Protein AF-A0A1B9RQE0-F1 (afdb_monomer_lite)

Secondary structure (DSSP, 8-state):
--------------------------SSSSSS-----TTSS----HHHHHHHHHHHTTPPPPTTSPPP---HHHHHHHHHHHHHHHSS---HHHHHHHTT-S-HHHHHHHHHS-TTTTT-TTHHHHTTS-TTHHHHHHHHHHHHHHHHHHHHHHHHHHHHHTTSS-EEEHHHHHHHHHHHHHHHHHTT-SS-HHHHHHHHHHHHHTT---EE-TTSS-EE---SSHHHHTT-HHHHHHHHTT---TT--S--TTT--HHHHHH-TTEEEEGGGHHHHHHHHHHHHHHTT-SSHHHHHHHHHHHHHHHHHHHTT-

Radius of gyration: 23.91 Å; chains: 1; bounding box: 52×69×64 Å

Foldseek 3Di:
DQDEADDDDFDDDAADDDDDDFDWDADDDPYRTDTDDDGHDDPDDVQVVQQVVQVVVVPAADPVRHGQTDDPQLVLLLVLCCCQQVDLFRALVVNCVRSVPPDSVVSVCSNVPQNVCSSPPVLVVVCVPDVCRPVVVVVVSVVVVVVSQLVVQLVVLVCCVVVVKPKDQLQVVLNVVLVVLLVVQVVPDDPDSPVSSVVSSSVSSVPWDWAAQNRRLWIFRWAQDPVSQVQQLLNVQVVVVVDDSNPPGGGDSVSPDPLSLLPGSRTMGIPVSVVVLVVVLVVLVVQLPDPDPVSNVVSVSVNVSSVVSVVRVD

pLDDT: mean 74.86, std 20.06, range [25.8, 97.06]

Sequence (314 aa):
MGQFSMEISATNGSVPTGNQHAVGNFGSREWLVEFFESSGPVGFDVNEALELFAASCKVPPLPDGTIWKFTANQFRKFFATTHQWRYFFPDLPSLNYQLQQRDMNTTASYTKMQHAAAMRLNDTRNARQVNDGPLKAALERGLDMRDAELQFMKDLILEVHSGKIKAAGGGASMFREFEEALARQIDILSSSEGAVINGVLSEFVEGRHLTTHPEGGNLCKCGSSLGDKSVAGCLDAAAEDGLSVEHATGPDYSYATRETCFGCPNAIRLNILMPYWDAAYEKVSEASKSTDPFVREASKESLNVIASARSEFQ

Structure (mmCIF, N/CA/C/O backbone):
data_AF-A0A1B9RQE0-F1
#
_entry.id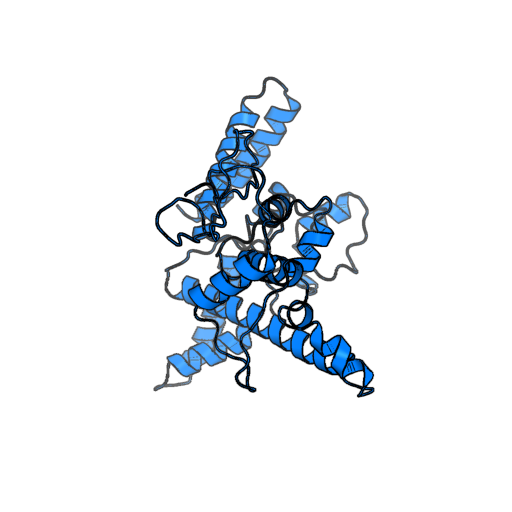   AF-A0A1B9RQE0-F1
#
loop_
_atom_site.group_PDB
_atom_site.id
_atom_site.type_symbol
_atom_site.label_atom_id
_atom_site.label_alt_id
_atom_site.label_comp_id
_atom_site.label_asym_id
_atom_site.label_entity_id
_atom_site.label_seq_id
_atom_site.pdbx_PDB_ins_code
_atom_site.Cartn_x
_atom_site.Cartn_y
_atom_site.Cartn_z
_atom_site.occupancy
_atom_site.B_iso_or_equiv
_atom_site.auth_seq_id
_atom_site.auth_comp_id
_atom_site.auth_asym_id
_atom_site.auth_atom_id
_atom_site.pdbx_PDB_model_num
ATOM 1 N N . MET A 1 1 ? -8.614 11.969 -14.242 1.00 30.91 1 MET A N 1
ATOM 2 C CA . MET A 1 1 ? -7.815 12.234 -13.029 1.00 30.91 1 MET A CA 1
ATOM 3 C C . MET A 1 1 ? -6.905 13.400 -13.353 1.00 30.91 1 MET A C 1
ATOM 5 O O . MET A 1 1 ? -6.185 13.304 -14.336 1.00 30.91 1 MET A O 1
ATOM 9 N N . GLY A 1 2 ? -7.038 14.518 -12.636 1.00 28.44 2 GLY A N 1
ATOM 10 C CA . GLY A 1 2 ? -6.190 15.693 -12.855 1.00 28.44 2 GLY A CA 1
ATOM 11 C C . GLY A 1 2 ? -4.753 15.392 -12.436 1.00 28.44 2 GLY A C 1
ATOM 12 O O . GLY A 1 2 ? -4.530 14.706 -11.439 1.00 28.44 2 GLY A O 1
ATOM 13 N N . GLN A 1 3 ? -3.793 15.850 -13.230 1.00 25.80 3 GLN A N 1
ATOM 14 C CA . GLN A 1 3 ? -2.373 15.741 -12.926 1.00 25.80 3 GLN A CA 1
ATOM 15 C C . GLN A 1 3 ? -2.043 16.835 -11.901 1.00 25.80 3 GLN A C 1
ATOM 17 O O . GLN A 1 3 ? -2.134 18.016 -12.214 1.00 25.80 3 GLN A O 1
ATOM 22 N N . PHE A 1 4 ? -1.708 16.459 -10.667 1.00 32.06 4 PHE A N 1
ATOM 23 C CA . PHE A 1 4 ? -1.338 17.418 -9.624 1.00 32.06 4 PHE A CA 1
ATOM 24 C C . PHE A 1 4 ? 0.184 17.544 -9.569 1.00 32.06 4 PHE A C 1
ATOM 26 O O . PHE A 1 4 ? 0.881 16.622 -9.140 1.00 32.06 4 PHE A O 1
ATOM 33 N N . SER A 1 5 ? 0.705 18.683 -10.017 1.00 28.45 5 SER A N 1
ATOM 34 C CA . SER A 1 5 ? 2.102 19.082 -9.808 1.00 28.45 5 SER A CA 1
ATOM 35 C C . SER A 1 5 ? 2.198 20.148 -8.697 1.00 28.45 5 SER A C 1
ATOM 37 O O . SER A 1 5 ? 1.195 20.612 -8.156 1.00 28.45 5 SER A O 1
ATOM 39 N N . MET A 1 6 ? 3.409 20.513 -8.302 1.00 35.69 6 MET A N 1
ATOM 40 C CA . MET A 1 6 ? 3.664 21.692 -7.480 1.00 35.69 6 MET A CA 1
ATOM 41 C C . MET A 1 6 ? 4.881 22.368 -8.100 1.00 35.69 6 MET A C 1
ATOM 43 O O . MET A 1 6 ? 6.009 21.924 -7.888 1.00 35.69 6 MET A O 1
ATOM 47 N N . GLU A 1 7 ? 4.657 23.400 -8.909 1.00 31.34 7 GLU A N 1
ATOM 48 C CA . GLU A 1 7 ? 5.726 24.234 -9.459 1.00 31.34 7 GLU A CA 1
ATOM 49 C C . GLU A 1 7 ? 5.714 25.611 -8.799 1.00 31.34 7 GLU A C 1
ATOM 51 O O . GLU A 1 7 ? 4.696 26.297 -8.753 1.00 31.34 7 GLU A O 1
ATOM 56 N N . ILE A 1 8 ? 6.880 26.029 -8.309 1.00 33.53 8 ILE A N 1
ATOM 57 C CA . ILE A 1 8 ? 7.141 27.411 -7.910 1.00 33.53 8 ILE A CA 1
ATOM 58 C C . ILE A 1 8 ? 7.836 28.060 -9.109 1.00 33.53 8 ILE A C 1
ATOM 60 O O . ILE A 1 8 ? 9.031 27.851 -9.316 1.00 33.53 8 ILE A O 1
ATOM 64 N N . SER A 1 9 ? 7.087 28.795 -9.932 1.00 29.17 9 SER A N 1
ATOM 65 C CA . SER A 1 9 ? 7.625 29.489 -11.108 1.00 29.17 9 SER A CA 1
ATOM 66 C C . SER A 1 9 ? 7.736 30.990 -10.849 1.00 29.17 9 SER A C 1
ATOM 68 O O . SER A 1 9 ? 6.784 31.622 -10.398 1.00 29.17 9 SER A O 1
ATOM 70 N N . ALA A 1 10 ? 8.902 31.565 -11.151 1.00 28.16 10 ALA A N 1
ATOM 71 C CA . ALA A 1 10 ? 9.131 33.005 -11.157 1.00 28.16 10 ALA A CA 1
ATOM 72 C C . ALA A 1 10 ? 9.289 33.471 -12.610 1.00 28.16 10 ALA A C 1
ATOM 74 O O . ALA A 1 10 ? 10.294 33.175 -13.256 1.00 28.16 10 ALA A O 1
ATOM 75 N N . THR A 1 11 ? 8.306 34.196 -13.143 1.00 31.16 11 THR A N 1
ATOM 76 C CA . THR A 1 11 ? 8.407 34.804 -14.479 1.00 31.16 11 THR A CA 1
ATOM 77 C C . THR A 1 11 ? 8.841 36.263 -14.384 1.00 31.16 11 THR A C 1
ATOM 79 O O . THR A 1 11 ? 8.232 37.056 -13.671 1.00 31.16 11 THR A O 1
ATOM 82 N N . ASN A 1 12 ? 9.885 36.617 -15.138 1.00 28.92 12 ASN A N 1
ATOM 83 C CA . ASN A 1 12 ? 10.435 37.970 -15.210 1.00 28.92 12 ASN A CA 1
ATOM 84 C C . ASN A 1 12 ? 9.469 38.931 -15.921 1.00 28.92 12 ASN A C 1
ATOM 86 O O . ASN A 1 12 ? 9.275 38.840 -17.133 1.00 28.92 12 ASN A O 1
ATOM 90 N N . GLY A 1 13 ? 8.921 39.887 -15.173 1.00 36.03 13 GLY A N 1
ATOM 91 C CA . GLY A 1 13 ? 8.130 41.007 -15.679 1.00 36.03 13 GLY A CA 1
ATOM 92 C C . GLY A 1 13 ? 8.338 42.249 -14.808 1.00 36.03 13 GLY A C 1
ATOM 93 O O . GLY A 1 13 ? 8.535 42.141 -13.602 1.00 36.03 13 GLY A O 1
ATOM 94 N N . SER A 1 14 ? 8.375 43.422 -15.438 1.00 33.88 14 SER A N 1
ATOM 95 C CA . SER A 1 14 ? 8.727 44.718 -14.838 1.00 33.88 14 SER A CA 1
ATOM 96 C C . SER A 1 14 ? 7.697 45.265 -13.833 1.00 33.88 14 SER A C 1
ATOM 98 O O . SER A 1 14 ? 6.494 45.107 -14.015 1.00 33.88 14 SER A O 1
ATOM 100 N N . VAL A 1 15 ? 8.216 45.971 -12.821 1.00 35.09 15 VAL A N 1
ATOM 101 C CA . VAL A 1 15 ? 7.595 46.341 -11.531 1.00 35.09 15 VAL A CA 1
ATOM 102 C C . VAL A 1 15 ? 6.705 47.597 -11.570 1.00 35.09 15 VAL A C 1
ATOM 104 O O . VAL A 1 15 ? 7.141 48.625 -12.092 1.00 35.09 15 VAL A O 1
ATOM 107 N N . PRO A 1 16 ? 5.547 47.591 -10.877 1.00 34.78 16 PRO A N 1
ATOM 108 C CA . PRO A 1 16 ? 4.954 48.776 -10.253 1.00 34.78 16 PRO A CA 1
ATOM 109 C C . PRO A 1 16 ? 5.022 48.715 -8.712 1.00 34.78 16 PRO A C 1
ATOM 111 O O . PRO A 1 16 ? 4.729 47.698 -8.091 1.00 34.78 16 PRO A O 1
ATOM 114 N N . THR A 1 17 ? 5.387 49.835 -8.087 1.00 43.50 17 THR A N 1
ATOM 115 C CA . THR A 1 17 ? 5.581 49.993 -6.637 1.00 43.50 17 THR A CA 1
ATOM 116 C C . THR A 1 17 ? 4.274 50.290 -5.896 1.00 43.50 17 THR A C 1
ATOM 118 O O . THR A 1 17 ? 3.732 51.391 -6.010 1.00 43.50 17 THR A O 1
ATOM 121 N N . GLY A 1 18 ? 3.811 49.348 -5.076 1.00 38.12 18 GLY A N 1
ATOM 122 C CA . GLY A 1 18 ? 2.783 49.565 -4.057 1.00 38.12 18 GLY A CA 1
ATOM 123 C C . GLY A 1 18 ? 2.619 48.316 -3.192 1.00 38.12 18 GLY A C 1
ATOM 124 O O . GLY A 1 18 ? 2.534 47.226 -3.739 1.00 38.12 18 GLY A O 1
ATOM 125 N N . ASN A 1 19 ? 2.598 48.469 -1.861 1.00 39.84 19 ASN A N 1
ATOM 126 C CA . ASN A 1 19 ? 2.372 47.367 -0.918 1.00 39.84 19 ASN A CA 1
ATOM 127 C C . ASN A 1 19 ? 1.012 46.709 -1.200 1.00 39.84 19 ASN A C 1
ATOM 129 O O . ASN A 1 19 ? -0.028 47.279 -0.861 1.00 39.84 19 ASN A O 1
ATOM 133 N N . GLN A 1 20 ? 1.020 45.526 -1.807 1.00 42.78 20 GLN A N 1
ATOM 134 C CA . GLN A 1 20 ? -0.144 44.656 -1.925 1.00 42.78 20 GLN A CA 1
ATOM 135 C C . GLN A 1 20 ? 0.142 43.369 -1.149 1.00 42.78 20 GLN A C 1
ATOM 137 O O . GLN A 1 20 ? 1.249 42.846 -1.172 1.00 42.78 20 GLN A O 1
ATOM 142 N N . HIS A 1 21 ? -0.843 42.915 -0.378 1.00 41.75 21 HIS A N 1
ATOM 143 C CA . HIS A 1 21 ? -0.772 41.657 0.359 1.00 41.75 21 HIS A CA 1
ATOM 144 C C . HIS A 1 21 ? -1.160 40.508 -0.575 1.00 41.75 21 HIS A C 1
ATOM 146 O O . HIS A 1 21 ? -2.088 40.653 -1.374 1.00 41.75 21 HIS A O 1
ATOM 152 N N . ALA A 1 22 ? -0.490 39.362 -0.446 1.00 43.41 22 ALA A N 1
ATOM 153 C CA . ALA A 1 22 ? -0.828 38.157 -1.192 1.00 43.41 22 ALA A CA 1
ATOM 154 C C . ALA A 1 22 ? -2.284 37.741 -0.907 1.00 43.41 22 ALA A C 1
ATOM 156 O O . ALA A 1 22 ? -2.659 37.465 0.233 1.00 43.41 22 ALA A O 1
ATOM 157 N N . VAL A 1 23 ? -3.118 37.685 -1.946 1.00 43.97 23 VAL A N 1
ATOM 158 C CA . VAL A 1 23 ? -4.506 37.216 -1.838 1.00 43.97 23 VAL A CA 1
ATOM 159 C C . VAL A 1 23 ? -4.540 35.735 -2.205 1.00 43.97 23 VAL A C 1
ATOM 161 O O . VAL A 1 23 ? -4.410 35.375 -3.373 1.00 43.97 23 VAL A O 1
ATOM 164 N N . GLY A 1 24 ? -4.708 34.862 -1.210 1.00 42.97 24 GLY A N 1
ATOM 165 C CA . GLY A 1 24 ? -4.912 33.430 -1.440 1.00 42.97 24 GLY A CA 1
ATOM 166 C C . GLY A 1 24 ? -6.314 33.165 -1.990 1.00 42.97 24 GLY A C 1
ATOM 167 O O . GLY A 1 24 ? -7.306 33.470 -1.328 1.00 42.97 24 GLY A O 1
ATOM 168 N N . ASN A 1 25 ? -6.409 32.597 -3.192 1.00 42.25 25 ASN A N 1
ATOM 169 C CA . ASN A 1 25 ? -7.682 32.226 -3.807 1.00 42.25 25 ASN A CA 1
ATOM 170 C C . ASN A 1 25 ? -7.848 30.702 -3.728 1.00 42.25 25 ASN A C 1
ATOM 172 O O . ASN A 1 25 ? -7.254 29.959 -4.505 1.00 42.25 25 ASN A O 1
ATOM 176 N N . PHE A 1 26 ? -8.617 30.224 -2.750 1.00 43.81 26 PHE A N 1
ATOM 177 C CA . PHE A 1 26 ? -8.806 28.792 -2.519 1.00 43.81 26 PHE A CA 1
ATOM 178 C C . PHE A 1 26 ? -10.030 28.280 -3.296 1.00 43.81 26 PHE A C 1
ATOM 180 O O . PHE A 1 26 ? -11.150 28.721 -3.048 1.00 43.81 26 PHE A O 1
ATOM 187 N N . GLY A 1 27 ? -9.831 27.316 -4.204 1.00 40.25 27 GLY A N 1
ATOM 188 C CA . GLY A 1 27 ? -10.917 26.445 -4.680 1.00 40.25 27 GLY A CA 1
ATOM 189 C C . GLY A 1 27 ? -11.575 26.755 -6.032 1.00 40.25 27 GLY A C 1
ATOM 190 O O . GLY A 1 27 ? -12.670 26.256 -6.269 1.00 40.25 27 GLY A O 1
ATOM 191 N N . SER A 1 28 ? -10.951 27.525 -6.933 1.00 39.00 28 SER A N 1
ATOM 192 C CA . SER A 1 28 ? -11.491 27.763 -8.295 1.00 39.00 28 SER A CA 1
ATOM 193 C C . SER A 1 28 ? -10.604 27.279 -9.456 1.00 39.00 28 SER A C 1
ATOM 195 O O . SER A 1 28 ? -10.967 27.470 -10.616 1.00 39.00 28 SER A O 1
ATOM 197 N N . ARG A 1 29 ? -9.458 26.639 -9.176 1.00 45.19 29 ARG A N 1
ATOM 198 C CA . ARG A 1 29 ? -8.479 26.153 -10.172 1.00 45.19 29 ARG A CA 1
ATOM 199 C C . ARG A 1 29 ? -7.944 24.760 -9.811 1.00 45.19 29 ARG A C 1
ATOM 201 O O . ARG A 1 29 ? -8.206 24.278 -8.716 1.00 45.19 29 ARG A O 1
ATOM 208 N N . GLU A 1 30 ? -7.206 24.133 -10.735 1.00 40.53 30 GLU A N 1
ATOM 209 C CA . GLU A 1 30 ? -6.633 22.766 -10.652 1.00 40.53 30 GLU A CA 1
ATOM 210 C C . GLU A 1 30 ? -5.693 22.500 -9.457 1.00 40.53 30 GLU A C 1
ATOM 212 O O . GLU A 1 30 ? -5.271 21.364 -9.251 1.00 40.53 30 GLU A O 1
ATOM 217 N N . TRP A 1 31 ? -5.385 23.503 -8.636 1.00 41.97 31 TRP A N 1
ATOM 218 C CA . TRP A 1 31 ? -4.345 23.437 -7.614 1.00 41.97 31 TRP A CA 1
ATOM 219 C C . TRP A 1 31 ? -4.918 23.645 -6.210 1.00 41.97 31 TRP A C 1
ATOM 221 O O . TRP A 1 31 ? -5.808 24.468 -5.994 1.00 41.97 31 TRP A O 1
ATOM 231 N N . LEU A 1 32 ? -4.380 22.909 -5.231 1.00 42.47 32 LEU A N 1
ATOM 232 C CA . LEU A 1 32 ? -4.825 22.969 -3.833 1.00 42.47 32 LEU A CA 1
ATOM 233 C C . LEU A 1 32 ? -4.518 24.334 -3.185 1.00 42.47 32 LEU A C 1
ATOM 235 O O . LEU A 1 32 ? -5.276 24.793 -2.331 1.00 42.47 32 LEU A O 1
ATOM 239 N N . VAL A 1 33 ? -3.406 24.962 -3.587 1.00 49.75 33 VAL A N 1
ATOM 240 C CA . VAL A 1 33 ? -2.938 26.267 -3.104 1.00 49.75 33 VAL A CA 1
ATOM 241 C C . VAL A 1 33 ? -2.139 26.957 -4.216 1.00 49.75 33 VAL A C 1
ATOM 243 O O . VAL A 1 33 ? -1.173 26.385 -4.712 1.00 49.75 33 VAL A O 1
ATOM 246 N N . GLU A 1 34 ? -2.504 28.188 -4.573 1.00 51.12 34 GLU A N 1
ATOM 247 C CA . GLU A 1 34 ? -1.713 29.057 -5.453 1.00 51.12 34 GLU A CA 1
ATOM 248 C C . GLU A 1 34 ? -1.486 30.408 -4.768 1.00 51.12 34 GLU A C 1
ATOM 250 O O . GLU A 1 34 ? -2.421 31.000 -4.224 1.00 51.12 34 GLU A O 1
ATOM 255 N N . PHE A 1 35 ? -0.254 30.912 -4.832 1.00 54.41 35 PHE A N 1
ATOM 256 C CA . PHE A 1 35 ? 0.082 32.279 -4.441 1.00 54.41 35 PHE A CA 1
ATOM 257 C C . PHE A 1 35 ? 0.640 32.990 -5.669 1.00 54.41 35 PHE A C 1
ATOM 259 O O . PHE A 1 35 ? 1.687 32.604 -6.185 1.00 54.41 35 PHE A O 1
ATOM 266 N N . PHE A 1 36 ? -0.062 34.016 -6.145 1.00 49.75 36 PHE A N 1
ATOM 267 C CA . PHE A 1 36 ? 0.399 34.849 -7.249 1.00 49.75 36 PHE A CA 1
ATOM 268 C C . PHE A 1 36 ? 0.466 36.299 -6.816 1.00 49.75 36 PHE A C 1
ATOM 270 O O . PHE A 1 36 ? -0.425 36.794 -6.128 1.00 49.75 36 PHE A O 1
ATOM 277 N N . GLU A 1 37 ? 1.470 36.993 -7.331 1.00 51.34 37 GLU A N 1
ATOM 278 C CA . GLU A 1 37 ? 1.497 38.441 -7.346 1.00 51.34 37 GLU A CA 1
ATOM 279 C C . GLU A 1 37 ? 2.085 38.906 -8.683 1.00 51.34 37 GLU A C 1
ATOM 281 O O . GLU A 1 37 ? 3.081 38.383 -9.178 1.00 51.34 37 GLU A O 1
ATOM 286 N N . SER A 1 38 ? 1.392 39.840 -9.331 1.00 48.97 38 SER A N 1
ATOM 287 C CA . SER A 1 38 ? 1.611 40.209 -10.733 1.00 48.97 38 SER A CA 1
ATOM 288 C C . SER A 1 38 ? 2.744 41.221 -10.956 1.00 48.97 38 SER A C 1
ATOM 290 O O . SER A 1 38 ? 2.931 41.673 -12.083 1.00 48.97 38 SER A O 1
ATOM 292 N N . SER A 1 39 ? 3.456 41.635 -9.903 1.00 52.34 39 SER A N 1
ATOM 293 C CA . SER A 1 39 ? 4.272 42.862 -9.875 1.00 52.34 39 SER A CA 1
ATOM 294 C C . SER A 1 39 ? 5.793 42.655 -9.765 1.00 52.34 39 SER A C 1
ATOM 296 O O . SER A 1 39 ? 6.519 43.649 -9.733 1.00 52.34 39 SER A O 1
ATOM 298 N N . GLY A 1 40 ? 6.313 41.421 -9.761 1.00 49.31 40 GLY A N 1
ATOM 299 C CA . GLY A 1 40 ? 7.761 41.144 -9.745 1.00 49.31 40 GLY A CA 1
ATOM 300 C C . GLY A 1 40 ? 8.177 40.099 -8.700 1.00 49.31 40 GLY A C 1
ATOM 301 O O . GLY A 1 40 ? 7.317 39.375 -8.204 1.00 49.31 40 GLY A O 1
ATOM 302 N N . PRO A 1 41 ? 9.482 39.965 -8.371 1.00 47.81 41 PRO A N 1
ATOM 303 C CA . PRO A 1 41 ? 9.933 39.067 -7.313 1.00 47.81 41 PRO A CA 1
ATOM 304 C C . PRO A 1 41 ? 9.393 39.556 -5.971 1.00 47.81 41 PRO A C 1
ATOM 306 O O . PRO A 1 41 ? 9.777 40.608 -5.462 1.00 47.81 41 PRO A O 1
ATOM 309 N N . VAL A 1 42 ? 8.477 38.777 -5.422 1.00 54.72 42 VAL A N 1
ATOM 310 C CA . VAL A 1 42 ? 7.764 39.106 -4.194 1.00 54.72 42 VAL A CA 1
ATOM 311 C C . VAL A 1 42 ? 8.504 38.524 -3.007 1.00 54.72 42 VAL A C 1
ATOM 313 O O . VAL A 1 42 ? 9.032 37.411 -3.069 1.00 54.72 42 VAL A O 1
ATOM 316 N N . GLY A 1 43 ? 8.521 39.268 -1.903 1.00 56.59 43 GLY A N 1
ATOM 317 C CA . GLY A 1 43 ? 8.832 38.689 -0.604 1.00 56.59 43 GLY A CA 1
ATOM 318 C C . GLY A 1 43 ? 7.747 37.682 -0.234 1.00 56.59 43 GLY A C 1
ATOM 319 O O . GLY A 1 43 ? 6.730 38.056 0.333 1.00 56.59 43 GLY A O 1
ATOM 320 N N . PHE A 1 44 ? 7.932 36.414 -0.599 1.00 67.94 44 PHE A N 1
ATOM 321 C CA . PHE A 1 44 ? 7.021 35.342 -0.215 1.00 67.94 44 PHE A CA 1
ATOM 322 C C . PHE A 1 44 ? 7.339 34.886 1.212 1.00 67.94 44 PHE A C 1
ATOM 324 O O . PHE A 1 44 ? 8.340 34.198 1.436 1.00 67.94 44 PHE A O 1
ATOM 331 N N . ASP A 1 45 ? 6.490 35.253 2.176 1.00 78.06 45 ASP A N 1
ATOM 332 C CA . ASP A 1 45 ? 6.554 34.679 3.520 1.00 78.06 45 ASP A CA 1
ATOM 333 C C . ASP A 1 45 ? 5.702 33.409 3.589 1.00 78.06 45 ASP A C 1
ATOM 335 O O . ASP A 1 45 ? 4.478 33.427 3.736 1.00 78.06 45 ASP A O 1
ATOM 339 N N . VAL A 1 46 ? 6.388 32.270 3.503 1.00 77.62 46 VAL A N 1
ATOM 340 C CA . VAL A 1 46 ? 5.774 30.945 3.615 1.00 77.62 46 VAL A CA 1
ATOM 341 C C . VAL A 1 46 ? 4.979 30.769 4.914 1.00 77.62 46 VAL A C 1
ATOM 343 O O . VAL A 1 46 ? 4.019 30.004 4.932 1.00 77.62 46 VAL A O 1
ATOM 346 N N . ASN A 1 47 ? 5.334 31.453 6.005 1.00 79.44 47 ASN A N 1
ATOM 347 C CA . ASN A 1 47 ? 4.642 31.283 7.281 1.00 79.44 47 ASN A CA 1
ATOM 348 C C . ASN A 1 47 ? 3.281 31.986 7.278 1.00 79.44 47 ASN A C 1
ATOM 350 O O . ASN A 1 47 ? 2.309 31.403 7.752 1.00 79.44 47 ASN A O 1
ATOM 354 N N . GLU A 1 48 ? 3.181 33.181 6.689 1.00 82.50 48 GLU A N 1
ATOM 355 C CA . GLU A 1 48 ? 1.903 33.892 6.532 1.00 82.50 48 GLU A CA 1
ATOM 356 C C . GLU A 1 48 ? 0.934 33.080 5.658 1.00 82.50 48 GLU A C 1
ATOM 358 O O . GLU A 1 48 ? -0.220 32.848 6.025 1.00 82.50 48 GLU A O 1
ATOM 363 N N . ALA A 1 49 ? 1.441 32.537 4.549 1.00 81.69 49 ALA A N 1
ATOM 364 C CA . ALA A 1 49 ? 0.709 31.621 3.679 1.00 81.69 49 ALA A CA 1
ATOM 365 C C . ALA A 1 49 ? 0.166 30.384 4.424 1.00 81.69 49 ALA A C 1
ATOM 367 O O . ALA A 1 49 ? -0.982 29.975 4.224 1.00 81.69 49 ALA A O 1
ATOM 368 N N . LEU A 1 50 ? 0.975 29.786 5.301 1.00 83.88 50 LEU A N 1
ATOM 369 C CA . LEU A 1 50 ? 0.580 28.620 6.091 1.00 83.88 50 LEU A CA 1
ATOM 370 C C . LEU A 1 50 ? -0.431 28.951 7.197 1.00 83.88 50 LEU A C 1
ATOM 372 O O . LEU A 1 50 ? -1.276 28.110 7.513 1.00 83.88 50 LEU A O 1
ATOM 376 N N . GLU A 1 51 ? -0.387 30.157 7.762 1.00 84.12 51 GLU A N 1
ATOM 377 C CA . GLU A 1 51 ? -1.407 30.642 8.697 1.00 84.12 51 GLU A CA 1
ATOM 378 C C . GLU A 1 51 ? -2.762 30.820 7.999 1.00 84.12 51 GLU A C 1
ATOM 380 O O . GLU A 1 51 ? -3.784 30.343 8.504 1.00 84.12 51 GLU A O 1
ATOM 385 N N . LEU A 1 52 ? -2.771 31.413 6.800 1.00 82.00 52 LEU A N 1
ATOM 386 C CA . LEU A 1 52 ? -3.975 31.527 5.968 1.00 82.00 52 LEU A CA 1
ATOM 387 C C . LEU A 1 52 ? -4.545 30.151 5.600 1.00 82.00 52 LEU A C 1
ATOM 389 O O . LEU A 1 52 ? -5.759 29.942 5.674 1.00 82.00 52 LEU A O 1
ATOM 393 N N . PHE A 1 53 ? -3.681 29.192 5.256 1.00 81.25 53 PHE A N 1
ATOM 394 C CA . PHE A 1 53 ? -4.088 27.810 5.001 1.00 81.25 53 PHE A CA 1
ATOM 395 C C . PHE A 1 53 ? -4.736 27.164 6.236 1.00 81.25 53 PHE A C 1
ATOM 397 O O . PHE A 1 53 ? -5.825 26.599 6.134 1.00 81.25 53 PHE A O 1
ATOM 404 N N . ALA A 1 54 ? -4.115 27.277 7.415 1.00 82.75 54 ALA A N 1
ATOM 405 C CA . ALA A 1 54 ? -4.660 26.712 8.651 1.00 82.75 54 ALA A CA 1
ATOM 406 C C . ALA A 1 54 ? -6.036 27.309 9.004 1.00 82.75 54 ALA A C 1
ATOM 408 O O . ALA A 1 54 ? -6.952 26.573 9.385 1.00 82.75 54 ALA A O 1
ATOM 409 N N . ALA A 1 55 ? -6.203 28.623 8.818 1.00 81.06 55 ALA A N 1
ATOM 410 C CA . ALA A 1 55 ? -7.481 29.305 9.000 1.00 81.06 55 ALA A CA 1
ATOM 411 C C . ALA A 1 55 ? -8.543 28.822 7.995 1.00 81.06 55 ALA A C 1
ATOM 413 O O . ALA A 1 55 ? -9.672 28.525 8.389 1.00 81.06 55 ALA A O 1
ATOM 414 N N . SER A 1 56 ? -8.175 28.677 6.717 1.00 81.06 56 SER A N 1
ATOM 415 C CA . SER A 1 56 ? -9.048 28.151 5.656 1.00 81.06 56 SER A CA 1
ATOM 416 C C . SER A 1 56 ? -9.534 26.730 5.964 1.00 81.06 56 SER A C 1
ATOM 418 O O . SER A 1 56 ? -10.728 26.433 5.879 1.00 81.06 56 SER A O 1
ATOM 420 N N . CYS A 1 57 ? -8.634 25.865 6.440 1.00 77.00 57 CYS A N 1
ATOM 421 C CA . CYS A 1 57 ? -8.965 24.509 6.876 1.00 77.00 57 CYS A CA 1
ATOM 422 C C . CYS A 1 57 ? -9.739 24.446 8.201 1.00 77.00 57 CYS A C 1
ATOM 424 O O . CYS A 1 57 ? -10.105 23.349 8.623 1.00 77.00 57 CYS A O 1
ATOM 426 N N . LYS A 1 58 ? -9.994 25.588 8.857 1.00 85.25 58 LYS A N 1
ATOM 427 C CA . LYS A 1 58 ? -10.653 25.683 10.168 1.00 85.25 58 LYS A CA 1
ATOM 428 C C . LYS A 1 58 ? -9.979 24.791 11.215 1.00 85.25 58 LYS A C 1
ATOM 430 O O . LYS A 1 58 ? -10.660 24.112 11.985 1.00 85.25 58 LYS A O 1
ATOM 435 N N . VAL A 1 59 ? -8.643 24.769 11.223 1.00 77.88 59 VAL A N 1
ATOM 436 C CA . VAL A 1 59 ? -7.880 24.012 12.223 1.00 77.88 59 VAL A CA 1
ATOM 437 C C . VAL A 1 59 ? -8.272 24.529 13.615 1.00 77.88 59 VAL A C 1
ATOM 439 O O . VAL A 1 59 ? -8.171 25.736 13.852 1.00 77.88 59 VAL A O 1
ATOM 442 N N . PRO A 1 60 ? -8.759 23.663 14.524 1.00 79.12 60 PRO A N 1
ATOM 443 C CA . PRO A 1 60 ? -9.204 24.102 15.838 1.00 79.12 60 PRO A CA 1
ATOM 444 C C . PRO A 1 60 ? -8.033 24.685 16.643 1.00 79.12 60 PRO A C 1
ATOM 446 O O . PRO A 1 60 ? -6.888 24.252 16.467 1.00 79.12 60 PRO A O 1
ATOM 449 N N . PRO A 1 61 ? -8.300 25.657 17.533 1.00 79.62 61 PRO A N 1
ATOM 450 C CA . PRO A 1 61 ? -7.273 26.183 18.415 1.00 79.62 61 PRO A CA 1
ATOM 451 C C . PRO A 1 61 ? -6.756 25.091 19.358 1.00 79.62 61 PRO A C 1
ATOM 453 O O . PRO A 1 61 ? -7.441 24.110 19.663 1.00 79.62 61 PRO A O 1
ATOM 456 N N . LEU A 1 62 ? -5.530 25.281 19.829 1.00 78.19 62 LEU A N 1
ATOM 457 C CA . LEU A 1 62 ? -4.907 24.464 20.858 1.00 78.19 62 LEU A CA 1
ATOM 458 C C . LEU A 1 62 ? -5.667 24.572 22.194 1.00 78.19 62 LEU A C 1
ATOM 460 O O . LEU A 1 62 ? -6.452 25.504 22.383 1.00 78.19 62 LEU A O 1
ATOM 464 N N . PRO A 1 63 ? -5.434 23.652 23.154 1.00 75.94 63 PRO A N 1
ATOM 465 C CA . PRO A 1 63 ? -6.114 23.675 24.454 1.00 75.94 63 PRO A CA 1
ATOM 466 C C . PRO A 1 63 ? -5.945 24.980 25.246 1.00 75.94 63 PRO A C 1
ATOM 468 O O . PRO A 1 63 ? -6.782 25.302 26.082 1.00 75.94 63 PRO A O 1
ATOM 471 N N . ASP A 1 64 ? -4.876 25.734 24.984 1.00 82.38 64 ASP A N 1
ATOM 472 C CA . ASP A 1 64 ? -4.608 27.050 25.576 1.00 82.38 64 ASP A CA 1
ATOM 473 C C . ASP A 1 64 ? -5.273 28.218 24.816 1.00 82.38 64 ASP A C 1
ATOM 475 O O . ASP A 1 64 ? -5.075 29.380 25.163 1.00 82.38 64 ASP A O 1
ATOM 479 N N . GLY A 1 65 ? -6.063 27.921 23.780 1.00 83.44 65 GLY A N 1
ATOM 480 C CA . GLY A 1 65 ? -6.745 28.892 22.927 1.00 83.44 65 GLY A CA 1
ATOM 481 C C . GLY A 1 65 ? -5.879 29.466 21.803 1.00 83.44 65 GLY A C 1
ATOM 482 O O . GLY A 1 65 ? -6.375 30.271 21.013 1.00 83.44 65 GLY A O 1
ATOM 483 N N . THR A 1 66 ? -4.606 29.074 21.695 1.00 83.62 66 THR A N 1
ATOM 484 C CA . THR A 1 66 ? -3.717 29.584 20.643 1.00 83.62 66 THR A CA 1
ATOM 485 C C . THR A 1 66 ? -3.973 28.911 19.294 1.00 83.62 66 THR A C 1
ATOM 487 O O . THR A 1 66 ? -4.433 27.774 19.211 1.00 83.62 66 THR A O 1
ATOM 490 N N . ILE A 1 67 ? -3.696 29.624 18.200 1.00 80.88 67 ILE A N 1
ATOM 491 C CA . ILE A 1 67 ? -3.888 29.104 16.841 1.00 80.88 67 ILE A CA 1
ATOM 492 C C . ILE A 1 67 ? -2.677 28.251 16.458 1.00 80.88 67 ILE A C 1
ATOM 494 O O . ILE A 1 67 ? -1.531 28.648 16.685 1.00 80.88 67 ILE A O 1
ATOM 498 N N . TRP A 1 68 ? -2.923 27.090 15.851 1.00 79.06 68 TRP A N 1
ATOM 499 C CA . TRP A 1 68 ? -1.853 26.249 15.328 1.00 79.06 68 TRP A CA 1
ATOM 500 C C . TRP A 1 68 ? -1.120 26.947 14.174 1.00 79.06 68 TRP A C 1
ATOM 502 O O . TRP A 1 68 ? -1.734 27.304 13.170 1.00 79.06 68 TRP A O 1
ATOM 512 N N . LYS A 1 69 ? 0.203 27.100 14.295 1.00 82.50 69 LYS A N 1
ATOM 513 C CA . LYS A 1 69 ? 1.063 27.691 13.260 1.00 82.50 69 LYS A CA 1
ATOM 514 C C . LYS A 1 69 ? 1.997 26.631 12.689 1.00 82.50 69 LYS A C 1
ATOM 516 O O . LYS A 1 69 ? 2.868 26.124 13.396 1.00 82.50 69 LYS A O 1
ATOM 521 N N . PHE A 1 70 ? 1.822 26.292 11.413 1.00 77.44 70 PHE A N 1
ATOM 522 C CA . PHE A 1 70 ? 2.745 25.396 10.721 1.00 77.44 70 PHE A CA 1
ATOM 523 C C . PHE A 1 70 ? 4.037 26.136 10.371 1.00 77.44 70 PHE A C 1
ATOM 525 O O . PHE A 1 70 ? 4.013 27.162 9.702 1.00 77.44 70 PHE A O 1
ATOM 532 N N . THR A 1 71 ? 5.179 25.556 10.724 1.00 80.25 71 THR A N 1
ATOM 533 C CA . THR A 1 71 ? 6.428 25.836 10.006 1.00 80.25 71 THR A CA 1
ATOM 534 C C . THR A 1 71 ? 6.399 25.129 8.651 1.00 80.25 71 THR A C 1
ATOM 536 O O . THR A 1 71 ? 5.793 24.060 8.512 1.00 80.25 71 THR A O 1
ATOM 539 N N . ALA A 1 72 ? 7.128 25.658 7.666 1.00 77.75 72 ALA A N 1
ATOM 540 C CA . ALA A 1 72 ? 7.247 25.044 6.339 1.00 77.75 72 ALA A CA 1
ATOM 541 C C . ALA A 1 72 ? 7.651 23.559 6.391 1.00 77.75 72 ALA A C 1
ATOM 543 O O . ALA A 1 72 ? 7.110 22.728 5.661 1.00 77.75 72 ALA A O 1
ATOM 544 N N . ASN A 1 73 ? 8.556 23.197 7.305 1.00 76.38 73 ASN A N 1
ATOM 545 C CA . ASN A 1 73 ? 8.962 21.807 7.479 1.00 76.38 73 ASN A CA 1
ATOM 546 C C . ASN A 1 73 ? 7.817 20.944 8.035 1.00 76.38 73 ASN A C 1
ATOM 548 O O . ASN A 1 73 ? 7.542 19.886 7.482 1.00 76.38 73 ASN A O 1
ATOM 552 N N . GLN A 1 74 ? 7.111 21.394 9.081 1.00 76.81 74 GLN A N 1
ATOM 553 C CA . GLN A 1 74 ? 5.966 20.657 9.643 1.00 76.81 74 GLN A CA 1
ATOM 554 C C . GLN A 1 74 ? 4.859 20.460 8.607 1.00 76.81 74 GLN A C 1
ATOM 556 O O . GLN A 1 74 ? 4.306 19.366 8.516 1.00 76.81 74 GLN A O 1
ATOM 561 N N . PHE A 1 75 ? 4.578 21.486 7.801 1.00 83.12 75 PHE A N 1
ATOM 562 C CA . PHE A 1 75 ? 3.605 21.391 6.719 1.00 83.12 75 PHE A CA 1
ATOM 563 C C . PHE A 1 75 ? 4.006 20.340 5.681 1.00 83.12 75 PHE A C 1
ATOM 565 O O . PHE A 1 75 ? 3.191 19.507 5.300 1.00 83.12 75 PHE A O 1
ATOM 572 N N . ARG A 1 76 ? 5.283 20.300 5.287 1.00 81.38 76 ARG A N 1
ATOM 573 C CA . ARG A 1 76 ? 5.806 19.277 4.372 1.00 81.38 76 ARG A CA 1
ATOM 574 C C . ARG A 1 76 ? 5.618 17.853 4.915 1.00 81.38 76 ARG A C 1
ATOM 576 O O . ARG A 1 76 ? 5.284 16.952 4.150 1.00 81.38 76 ARG A O 1
ATOM 583 N N . LYS A 1 77 ? 5.768 17.646 6.231 1.00 77.12 77 LYS A N 1
ATOM 584 C CA . LYS A 1 77 ? 5.503 16.344 6.883 1.00 77.12 77 LYS A CA 1
ATO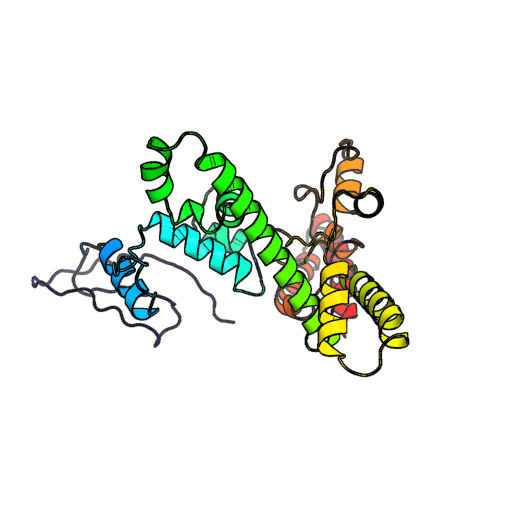M 585 C C . LYS A 1 77 ? 4.020 16.002 6.916 1.00 77.12 77 LYS A C 1
ATOM 587 O O . LYS A 1 77 ? 3.645 14.873 6.612 1.00 77.12 77 LYS A O 1
ATOM 592 N N . PHE A 1 78 ? 3.192 16.981 7.280 1.00 78.19 78 PHE A N 1
ATOM 593 C CA . PHE A 1 78 ? 1.738 16.859 7.263 1.00 78.19 78 PHE A CA 1
ATOM 594 C C . PHE A 1 78 ? 1.242 16.467 5.870 1.00 78.19 78 PHE A C 1
ATOM 596 O O . PHE A 1 78 ? 0.465 15.523 5.741 1.00 78.19 78 PHE A O 1
ATOM 603 N N . PHE A 1 79 ? 1.747 17.135 4.833 1.00 82.00 79 PHE A N 1
ATOM 604 C CA . PHE A 1 79 ? 1.451 16.822 3.443 1.00 82.00 79 PHE A CA 1
ATOM 605 C C . PHE A 1 79 ? 1.850 15.387 3.097 1.00 82.00 79 PHE A C 1
ATOM 607 O O . PHE A 1 79 ? 1.009 14.639 2.621 1.00 82.00 79 PHE A O 1
ATOM 614 N N . ALA A 1 80 ? 3.078 14.964 3.414 1.00 79.19 80 ALA A N 1
ATOM 615 C CA . ALA A 1 80 ? 3.549 13.603 3.148 1.00 79.19 80 ALA A CA 1
ATOM 616 C C . ALA A 1 80 ? 2.712 12.519 3.850 1.00 79.19 80 ALA A C 1
ATOM 618 O O . ALA A 1 80 ? 2.335 11.524 3.238 1.00 79.19 80 ALA A O 1
ATOM 619 N N . THR A 1 81 ? 2.369 12.741 5.119 1.00 71.81 81 THR A N 1
ATOM 620 C CA . THR A 1 81 ? 1.486 11.858 5.897 1.00 71.81 81 THR A CA 1
ATOM 621 C C . THR A 1 81 ? 0.089 11.790 5.284 1.00 71.81 81 THR A C 1
ATOM 623 O O . THR A 1 81 ? -0.463 10.710 5.096 1.00 71.81 81 THR A O 1
ATOM 626 N N . THR A 1 82 ? -0.483 12.947 4.952 1.00 72.56 82 THR A N 1
ATOM 627 C CA . THR A 1 82 ? -1.821 13.035 4.359 1.00 72.56 82 THR A CA 1
ATOM 628 C C . THR A 1 82 ? -1.836 12.386 2.981 1.00 72.56 82 THR A C 1
ATOM 630 O O . THR A 1 82 ? -2.764 11.653 2.666 1.00 72.56 82 THR A O 1
ATOM 633 N N . HIS A 1 83 ? -0.793 12.598 2.181 1.00 77.38 83 HIS A N 1
ATOM 634 C CA . HIS A 1 83 ? -0.623 11.956 0.886 1.00 77.38 83 HIS A CA 1
ATOM 635 C C . HIS A 1 83 ? -0.639 10.429 1.020 1.00 77.38 83 HIS A C 1
ATOM 637 O O . HIS A 1 83 ? -1.358 9.759 0.288 1.00 77.38 83 HIS A O 1
ATOM 643 N N . GLN A 1 84 ? 0.115 9.890 1.982 1.00 72.06 84 GLN A N 1
ATOM 644 C CA . GLN A 1 84 ? 0.236 8.450 2.197 1.00 72.06 84 GLN A CA 1
ATOM 645 C C . GLN A 1 84 ? -1.064 7.798 2.692 1.00 72.06 84 GLN A C 1
ATOM 647 O O . GLN A 1 84 ? -1.388 6.704 2.253 1.00 72.06 84 GLN A O 1
ATOM 652 N N . TRP A 1 85 ? -1.788 8.429 3.619 1.00 63.41 85 TRP A N 1
ATOM 653 C CA . TRP A 1 85 ? -2.869 7.747 4.348 1.00 63.41 85 TRP A CA 1
ATOM 654 C C . TRP A 1 85 ? -4.277 8.223 4.000 1.00 63.41 85 TRP A C 1
ATOM 656 O O . TRP A 1 85 ? -5.239 7.488 4.197 1.00 63.41 85 TRP A O 1
ATOM 666 N N . ARG A 1 86 ? -4.430 9.456 3.505 1.00 59.97 86 ARG A N 1
ATOM 667 C CA . ARG A 1 86 ? -5.752 10.015 3.180 1.00 59.97 86 ARG A CA 1
ATOM 668 C C . ARG A 1 86 ? -6.198 9.674 1.767 1.00 59.97 86 ARG A C 1
ATOM 670 O O . ARG A 1 86 ? -7.397 9.608 1.510 1.00 59.97 86 ARG A O 1
ATOM 677 N N . TYR A 1 87 ? -5.258 9.501 0.848 1.00 57.03 87 TYR A N 1
ATOM 678 C CA . TYR A 1 87 ? -5.575 9.082 -0.506 1.00 57.03 87 TYR A CA 1
ATOM 679 C C . TYR A 1 87 ? -5.416 7.570 -0.580 1.00 57.03 87 TYR A C 1
ATOM 681 O O . TYR A 1 87 ? -4.392 7.033 -0.175 1.00 57.03 87 TYR A O 1
ATOM 689 N N . PHE A 1 88 ? -6.428 6.891 -1.121 1.00 48.28 88 PHE A N 1
ATOM 690 C CA . PHE A 1 88 ? -6.485 5.434 -1.315 1.00 48.28 88 PHE A CA 1
ATOM 691 C C . PHE A 1 88 ? -5.296 4.836 -2.112 1.00 48.28 88 PHE A C 1
ATOM 693 O O . PHE A 1 88 ? -5.227 3.622 -2.280 1.00 48.28 88 PHE A O 1
ATOM 700 N N . PHE A 1 89 ? -4.368 5.674 -2.594 1.00 55.47 89 PHE A N 1
ATOM 701 C CA . PHE A 1 89 ? -3.242 5.341 -3.463 1.00 55.47 89 PHE A CA 1
ATOM 702 C C . PHE A 1 89 ? -1.937 5.935 -2.911 1.00 55.47 89 PHE A C 1
ATOM 704 O O . PHE A 1 89 ? -1.519 7.019 -3.329 1.00 55.47 89 PHE A O 1
ATOM 711 N N . PRO A 1 90 ? -1.275 5.259 -1.964 1.00 63.69 90 PRO A N 1
ATOM 712 C CA . PRO A 1 90 ? 0.004 5.717 -1.454 1.00 63.69 90 PRO A CA 1
ATOM 713 C C . PRO A 1 90 ? 1.102 5.413 -2.485 1.00 63.69 90 PRO A C 1
ATOM 715 O O . PRO A 1 90 ? 1.623 4.304 -2.543 1.00 63.69 90 PRO A O 1
ATOM 718 N N . ASP A 1 91 ? 1.434 6.390 -3.328 1.00 69.62 91 ASP A N 1
ATOM 719 C CA . ASP A 1 91 ? 2.536 6.308 -4.296 1.00 69.62 91 ASP A CA 1
ATOM 720 C C . ASP A 1 91 ? 3.761 7.056 -3.750 1.00 69.62 91 ASP A C 1
ATOM 722 O O . ASP A 1 91 ? 3.835 8.292 -3.771 1.00 69.62 91 ASP A O 1
ATOM 726 N N . LEU A 1 92 ? 4.715 6.293 -3.212 1.00 70.38 92 LEU A N 1
ATOM 727 C CA . LEU A 1 92 ? 5.909 6.839 -2.577 1.00 70.38 92 LEU A CA 1
ATOM 728 C C . LEU A 1 92 ? 6.850 7.530 -3.588 1.00 70.38 92 LEU A C 1
ATOM 730 O O . LEU A 1 92 ? 7.360 8.600 -3.248 1.00 70.38 92 LEU A O 1
ATOM 734 N N . PRO A 1 93 ? 7.075 7.010 -4.814 1.00 70.12 93 PRO A N 1
ATOM 735 C CA . PRO A 1 93 ? 7.723 7.745 -5.901 1.00 70.12 93 PRO A CA 1
ATOM 736 C C . PRO A 1 93 ? 7.074 9.090 -6.238 1.00 70.12 93 PRO A C 1
ATOM 738 O O . PRO A 1 93 ? 7.789 10.096 -6.295 1.00 70.12 93 PRO A O 1
ATOM 741 N N . SER A 1 94 ? 5.749 9.147 -6.416 1.00 70.56 94 SER A N 1
ATOM 742 C CA . SER A 1 94 ? 5.060 10.420 -6.691 1.00 70.56 94 SER A CA 1
ATOM 743 C C . SER A 1 94 ? 5.210 11.397 -5.532 1.00 70.56 94 SER A C 1
ATOM 745 O O . SER A 1 94 ? 5.525 12.570 -5.746 1.00 70.56 94 SER A O 1
ATOM 747 N N . LEU A 1 95 ? 5.090 10.910 -4.295 1.00 78.31 95 LEU A N 1
ATOM 748 C CA . LEU A 1 95 ? 5.345 11.724 -3.116 1.00 78.31 95 LEU A CA 1
ATOM 749 C C . LEU A 1 95 ? 6.804 12.207 -3.071 1.00 78.31 95 LEU A C 1
ATOM 751 O O . LEU A 1 95 ? 7.060 13.375 -2.794 1.00 78.31 95 LEU A O 1
ATOM 755 N N . ASN A 1 96 ? 7.776 11.352 -3.388 1.00 74.19 96 ASN A N 1
ATOM 756 C CA . ASN A 1 96 ? 9.195 11.709 -3.407 1.00 74.19 96 ASN A CA 1
ATOM 757 C C . ASN A 1 96 ? 9.494 12.789 -4.456 1.00 74.19 96 ASN A C 1
ATOM 759 O O . ASN A 1 96 ? 10.264 13.714 -4.182 1.00 74.19 96 ASN A O 1
ATOM 763 N N . TYR A 1 97 ? 8.851 12.695 -5.623 1.00 71.88 97 TYR A N 1
ATOM 764 C CA . TYR A 1 97 ? 8.912 13.701 -6.680 1.00 71.88 97 TYR A CA 1
ATOM 765 C C . TYR A 1 97 ? 8.294 15.033 -6.238 1.00 71.88 97 TYR A C 1
ATOM 767 O O . TYR A 1 97 ? 8.951 16.067 -6.341 1.00 71.88 97 TYR A O 1
ATOM 775 N N . GLN A 1 98 ? 7.086 15.018 -5.665 1.00 79.12 98 GLN A N 1
ATOM 776 C CA . GLN A 1 98 ? 6.421 16.221 -5.136 1.00 79.12 98 GLN A CA 1
ATOM 777 C C . GLN A 1 98 ? 7.228 16.879 -4.016 1.00 79.12 98 GLN A C 1
ATOM 779 O O . GLN A 1 98 ? 7.325 18.103 -3.932 1.00 79.12 98 GLN A O 1
ATOM 784 N N . LEU A 1 99 ? 7.855 16.070 -3.164 1.00 81.12 99 LEU A N 1
ATOM 785 C CA . LEU A 1 99 ? 8.751 16.561 -2.134 1.00 81.12 99 LEU A CA 1
ATOM 786 C C . LEU A 1 99 ? 10.123 16.955 -2.697 1.00 81.12 99 LEU A C 1
ATOM 788 O O . LEU A 1 99 ? 10.902 17.511 -1.938 1.00 81.12 99 LEU A O 1
ATOM 792 N N . GLN A 1 100 ? 10.458 16.688 -3.960 1.00 81.44 100 GLN A N 1
ATOM 793 C CA . GLN A 1 100 ? 11.786 16.917 -4.548 1.00 81.44 100 GLN A CA 1
ATOM 794 C C . GLN A 1 100 ? 12.938 16.365 -3.691 1.00 81.44 100 GLN A C 1
ATOM 796 O O . GLN A 1 100 ? 13.959 17.024 -3.461 1.00 81.44 100 GLN A O 1
ATOM 801 N N . GLN A 1 101 ? 12.767 15.161 -3.149 1.00 78.12 101 GLN A N 1
ATOM 802 C CA . GLN A 1 101 ? 13.806 14.512 -2.354 1.00 78.12 101 GLN A CA 1
ATOM 803 C C . GLN A 1 101 ? 14.702 13.664 -3.249 1.00 78.12 101 GLN A C 1
ATOM 805 O O . GLN A 1 101 ? 14.238 12.946 -4.132 1.00 78.12 101 GLN A O 1
ATOM 810 N N . ARG A 1 102 ? 16.014 13.755 -3.018 1.00 64.44 102 ARG A N 1
ATOM 811 C CA . ARG A 1 102 ? 17.009 12.977 -3.771 1.00 64.44 102 ARG A CA 1
ATOM 812 C C . ARG A 1 102 ? 17.027 11.498 -3.387 1.00 64.44 102 ARG A C 1
ATOM 814 O O . ARG A 1 102 ? 17.529 10.691 -4.155 1.00 64.44 102 ARG A O 1
ATOM 821 N N . ASP A 1 103 ? 16.510 11.164 -2.209 1.00 66.38 103 ASP A N 1
ATOM 822 C CA . ASP A 1 103 ? 16.540 9.825 -1.635 1.00 66.38 103 ASP A CA 1
ATOM 823 C C . ASP A 1 103 ? 15.134 9.413 -1.178 1.00 66.38 103 ASP A C 1
ATOM 825 O O . ASP A 1 103 ? 14.524 10.062 -0.324 1.00 66.38 103 ASP A O 1
ATOM 829 N N . MET A 1 104 ? 14.648 8.299 -1.728 1.00 66.88 104 MET A N 1
ATOM 830 C CA . MET A 1 104 ? 13.352 7.723 -1.377 1.00 66.88 104 MET A CA 1
ATOM 831 C C . MET A 1 104 ? 13.279 7.273 0.081 1.00 66.88 104 MET A C 1
ATOM 833 O O . MET A 1 104 ? 12.186 7.292 0.643 1.00 66.88 104 MET A O 1
ATOM 837 N N . ASN A 1 105 ? 14.396 6.921 0.730 1.00 64.50 105 ASN A N 1
ATOM 838 C CA . ASN A 1 105 ? 14.383 6.580 2.156 1.00 64.50 105 ASN A CA 1
ATOM 839 C C . ASN A 1 105 ? 14.073 7.798 3.019 1.00 64.50 105 ASN A C 1
ATOM 841 O O . ASN A 1 105 ? 13.403 7.669 4.042 1.00 64.50 105 ASN A O 1
ATOM 845 N N . THR A 1 106 ? 14.490 8.987 2.588 1.00 65.69 106 THR A N 1
ATOM 846 C CA . THR A 1 106 ? 14.114 10.238 3.244 1.00 65.69 106 THR A CA 1
ATOM 847 C C . THR A 1 106 ? 12.601 10.462 3.120 1.00 65.69 106 THR A C 1
ATOM 849 O O . THR A 1 106 ? 11.953 10.751 4.127 1.00 65.69 106 THR A O 1
ATOM 852 N N . THR A 1 107 ? 11.993 10.204 1.957 1.00 71.75 107 THR A N 1
ATOM 853 C CA . THR A 1 107 ? 10.532 10.317 1.770 1.00 71.75 107 THR A CA 1
ATOM 854 C C . THR A 1 107 ? 9.782 9.252 2.563 1.00 71.75 107 THR A C 1
ATOM 856 O O . THR A 1 107 ? 8.836 9.572 3.283 1.00 71.75 107 THR A O 1
ATOM 859 N N . ALA A 1 108 ? 10.263 8.009 2.527 1.00 67.38 108 ALA A N 1
ATOM 860 C CA . ALA A 1 108 ? 9.784 6.929 3.380 1.00 67.38 108 ALA A CA 1
ATOM 861 C C . ALA A 1 108 ? 9.901 7.305 4.859 1.00 67.38 108 ALA A C 1
ATOM 863 O O . ALA A 1 108 ? 9.037 6.959 5.650 1.00 67.38 108 ALA A O 1
ATOM 864 N N . SER A 1 109 ? 10.940 8.039 5.261 1.00 66.50 109 SER A N 1
ATOM 865 C CA . SER A 1 109 ? 11.065 8.509 6.637 1.00 66.50 109 SER A CA 1
ATOM 866 C C . SER A 1 109 ? 9.994 9.539 6.980 1.00 66.50 109 SER A C 1
ATOM 868 O O . SER A 1 109 ? 9.532 9.525 8.105 1.00 66.50 109 SER A O 1
ATOM 870 N N . TYR A 1 110 ? 9.517 10.371 6.045 1.00 65.56 110 TYR A N 1
ATOM 871 C CA . TYR A 1 110 ? 8.399 11.290 6.303 1.00 65.56 110 TYR A CA 1
ATOM 872 C C . TYR A 1 110 ? 7.057 10.574 6.474 1.00 65.56 110 TYR A C 1
ATOM 874 O O . TYR A 1 110 ? 6.204 11.078 7.203 1.00 65.56 110 TYR A O 1
ATOM 882 N N . THR A 1 111 ? 6.875 9.416 5.837 1.00 65.12 111 THR A N 1
ATOM 883 C CA . THR A 1 111 ? 5.672 8.582 5.990 1.00 65.12 111 THR A CA 1
ATOM 884 C C . THR A 1 111 ? 5.769 7.632 7.185 1.00 65.12 111 THR A C 1
ATOM 886 O O . THR A 1 111 ? 4.761 7.364 7.830 1.00 65.12 111 THR A O 1
ATOM 889 N N . LYS A 1 112 ? 6.987 7.195 7.533 1.00 58.56 112 LYS A N 1
ATOM 890 C CA . LYS A 1 112 ? 7.318 6.397 8.729 1.00 58.56 112 LYS A CA 1
ATOM 891 C C . LYS A 1 112 ? 7.514 7.253 9.993 1.00 58.56 112 LYS A C 1
ATOM 893 O O . LYS A 1 112 ? 7.506 6.722 11.102 1.00 58.56 112 LYS A O 1
ATOM 898 N N . MET A 1 113 ? 7.723 8.568 9.867 1.00 49.06 113 MET A N 1
ATOM 899 C CA . MET A 1 113 ? 7.891 9.492 10.995 1.00 49.06 11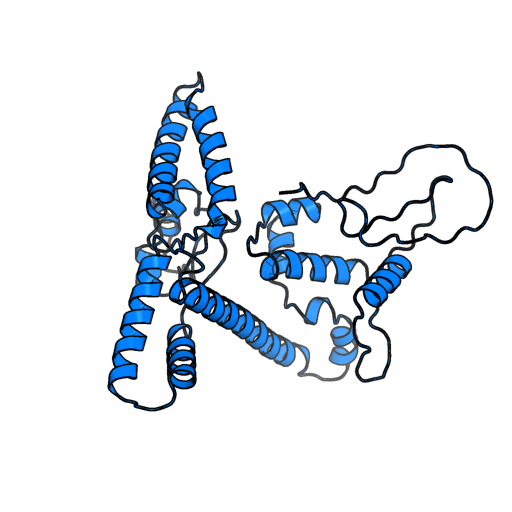3 MET A CA 1
ATOM 900 C C . MET A 1 113 ? 6.533 9.779 11.629 1.00 49.06 113 MET A C 1
ATOM 902 O O . MET A 1 113 ? 5.786 10.628 11.154 1.00 49.06 113 MET A O 1
ATOM 906 N N . GLN A 1 114 ? 6.288 9.098 12.749 1.00 50.94 114 GLN A N 1
ATOM 907 C CA . GLN A 1 114 ? 5.357 9.423 13.836 1.00 50.94 114 GLN A CA 1
ATOM 908 C C . GLN A 1 114 ? 4.569 10.733 13.621 1.00 50.94 114 GLN A C 1
ATOM 910 O O . GLN A 1 114 ? 5.061 11.831 13.916 1.00 50.94 114 GLN A O 1
ATOM 915 N N . HIS A 1 115 ? 3.330 10.587 13.144 1.00 49.06 115 HIS A N 1
ATOM 916 C CA . HIS A 1 115 ? 2.442 11.630 12.613 1.00 49.06 115 HIS A CA 1
ATOM 917 C C . HIS A 1 115 ? 2.190 12.840 13.544 1.00 49.06 115 HIS A C 1
ATOM 919 O O . HIS A 1 115 ? 1.789 13.903 13.072 1.00 49.06 115 HIS A O 1
ATOM 925 N N . ALA A 1 116 ? 2.509 12.739 14.844 1.00 40.06 116 ALA A N 1
ATOM 926 C CA . ALA A 1 116 ? 2.417 13.833 15.819 1.00 40.06 116 ALA A CA 1
ATOM 927 C C . ALA A 1 116 ? 3.773 14.426 16.273 1.00 40.06 116 ALA A C 1
ATOM 929 O O . ALA A 1 116 ? 3.864 15.636 16.476 1.00 40.06 116 ALA A O 1
ATOM 930 N N . ALA A 1 117 ? 4.852 13.639 16.397 1.00 38.97 117 ALA A N 1
ATOM 931 C CA . ALA A 1 117 ? 6.145 14.127 16.921 1.00 38.97 117 ALA A CA 1
ATOM 932 C C . ALA A 1 117 ? 6.832 15.123 15.983 1.00 38.97 117 ALA A C 1
ATOM 934 O O . ALA A 1 117 ? 7.488 16.072 16.407 1.00 38.97 117 ALA A O 1
ATOM 935 N N . ALA A 1 118 ? 6.654 14.917 14.683 1.00 42.59 118 ALA A N 1
ATOM 936 C CA . ALA A 1 118 ? 7.284 15.728 13.660 1.00 42.59 118 ALA A CA 1
ATOM 937 C C . ALA A 1 118 ? 6.580 17.091 13.483 1.00 42.59 118 ALA A C 1
ATOM 939 O O . ALA A 1 118 ? 7.218 18.069 13.089 1.00 42.59 118 ALA A O 1
ATOM 940 N N . MET A 1 119 ? 5.288 17.153 13.832 1.00 44.94 119 MET A N 1
ATOM 941 C CA . MET A 1 119 ? 4.500 18.381 13.943 1.00 44.94 119 MET A CA 1
ATOM 942 C C . MET A 1 119 ? 4.649 19.059 15.316 1.00 44.94 119 MET A C 1
ATOM 944 O O . MET A 1 119 ? 4.512 20.272 15.402 1.00 44.94 119 MET A O 1
ATOM 948 N N . ARG A 1 120 ? 5.016 18.337 16.381 1.00 46.75 120 ARG A N 1
ATOM 949 C CA . ARG A 1 120 ? 5.198 18.858 17.750 1.00 46.75 120 ARG A CA 1
ATOM 950 C C . ARG A 1 120 ? 6.670 19.031 18.149 1.00 46.75 120 ARG A C 1
ATOM 952 O O . ARG A 1 120 ? 7.064 18.621 19.232 1.00 46.75 120 ARG A O 1
ATOM 959 N N . LEU A 1 121 ? 7.499 19.718 17.360 1.00 44.38 121 LEU A N 1
ATOM 960 C CA . LEU A 1 121 ? 8.870 20.097 17.783 1.00 44.38 121 LEU A CA 1
ATOM 961 C C . LEU A 1 121 ? 8.927 20.977 19.067 1.00 44.38 121 LEU A C 1
ATOM 963 O O . LEU A 1 121 ? 10.010 21.288 19.562 1.00 44.38 121 LEU A O 1
ATOM 967 N N . ASN A 1 122 ? 7.781 21.317 19.671 1.00 44.19 122 ASN A N 1
ATOM 968 C CA . ASN A 1 122 ? 7.689 21.811 21.049 1.00 44.19 122 ASN A CA 1
ATOM 969 C C . ASN A 1 122 ? 7.929 20.727 22.124 1.00 44.19 122 ASN A C 1
ATOM 971 O O . ASN A 1 122 ? 8.342 21.069 23.231 1.00 44.19 122 ASN A O 1
ATOM 975 N N . ASP A 1 123 ? 7.782 19.436 21.818 1.00 42.47 123 ASP A N 1
ATOM 976 C CA . ASP A 1 123 ? 8.104 18.358 22.762 1.00 42.47 123 ASP A CA 1
ATOM 977 C C . ASP A 1 123 ? 9.611 18.286 23.022 1.00 42.47 123 ASP A C 1
ATOM 979 O O . ASP A 1 123 ? 10.019 18.017 24.140 1.00 42.47 123 ASP A O 1
ATOM 983 N N . THR A 1 124 ? 10.466 18.663 22.068 1.00 43.28 124 THR A N 1
ATOM 984 C CA . THR A 1 124 ? 11.912 18.840 22.311 1.00 43.28 124 THR A CA 1
ATOM 985 C C . THR A 1 124 ? 12.238 19.990 23.270 1.00 43.28 124 THR A C 1
ATOM 987 O O . THR A 1 124 ? 13.306 19.988 23.886 1.00 43.28 124 THR A O 1
ATOM 990 N N . ARG A 1 125 ? 11.325 20.958 23.444 1.00 41.72 125 ARG A N 1
ATOM 991 C CA . ARG A 1 125 ? 11.457 22.035 24.436 1.00 41.72 125 ARG A CA 1
ATOM 992 C C . ARG A 1 125 ? 11.004 21.580 25.828 1.00 41.72 125 ARG A C 1
ATOM 994 O O . ARG A 1 125 ? 11.664 21.926 26.802 1.00 41.72 125 ARG A O 1
ATOM 1001 N N . ASN A 1 126 ? 9.961 20.751 25.918 1.00 42.34 126 ASN A N 1
ATOM 1002 C CA . ASN A 1 126 ? 9.447 20.209 27.187 1.00 42.34 126 ASN A CA 1
ATOM 1003 C C . ASN A 1 126 ? 10.192 18.939 27.661 1.00 42.34 126 ASN A C 1
ATOM 1005 O O . ASN A 1 126 ? 10.317 18.701 28.858 1.00 42.34 126 ASN A O 1
ATOM 1009 N N . ALA A 1 127 ? 10.777 18.156 26.752 1.00 40.56 127 ALA A N 1
ATOM 1010 C CA . ALA A 1 127 ? 11.589 16.972 27.052 1.00 40.56 127 ALA A CA 1
ATOM 1011 C C . ALA A 1 127 ? 12.967 17.309 27.641 1.00 40.56 127 ALA A C 1
ATOM 1013 O O . ALA A 1 127 ? 13.622 16.438 28.202 1.00 40.56 127 ALA A O 1
ATOM 1014 N N . ARG A 1 128 ? 13.397 18.576 27.579 1.00 48.78 128 ARG A N 1
ATOM 1015 C CA . ARG A 1 128 ? 14.535 19.055 28.379 1.00 48.78 128 ARG A CA 1
ATOM 1016 C C . ARG A 1 128 ? 14.210 19.163 29.874 1.00 48.78 128 ARG A C 1
ATOM 1018 O O . ARG A 1 128 ? 15.128 19.394 30.651 1.00 48.78 128 ARG A O 1
ATOM 1025 N N . GLN A 1 129 ? 12.945 19.012 30.280 1.00 49.31 129 GLN A N 1
ATOM 1026 C CA . GLN A 1 129 ? 12.520 19.198 31.670 1.00 49.31 129 GLN A CA 1
ATOM 1027 C C . GLN A 1 129 ? 12.031 17.931 32.389 1.00 49.31 129 GLN A C 1
ATOM 1029 O O . GLN A 1 129 ? 11.872 17.994 33.604 1.00 49.31 129 GLN A O 1
ATOM 1034 N N . VAL A 1 130 ? 11.847 16.778 31.729 1.00 50.88 130 VAL A N 1
ATOM 1035 C CA . VAL A 1 130 ? 11.429 15.541 32.427 1.00 50.88 130 VAL A CA 1
ATOM 1036 C C . VAL A 1 130 ? 12.094 14.303 31.814 1.00 50.88 130 VAL A C 1
ATOM 1038 O O . VAL A 1 130 ? 11.875 13.985 30.646 1.00 50.88 130 VAL A O 1
ATOM 1041 N N . ASN A 1 131 ? 12.881 13.591 32.628 1.00 53.16 131 ASN A N 1
ATOM 1042 C CA . ASN A 1 131 ? 13.789 12.494 32.254 1.00 53.16 131 ASN A CA 1
ATOM 1043 C C . ASN A 1 131 ? 13.148 11.205 31.678 1.00 53.16 131 ASN A C 1
ATOM 1045 O O . ASN A 1 131 ? 13.892 10.294 31.348 1.00 53.16 131 ASN A O 1
ATOM 1049 N N . ASP A 1 132 ? 11.827 11.138 31.470 1.00 52.12 132 ASP A N 1
ATOM 1050 C CA . ASP A 1 132 ? 11.130 9.966 30.886 1.00 52.12 132 ASP A CA 1
ATOM 1051 C C . ASP A 1 132 ? 10.258 10.294 29.649 1.00 52.12 132 ASP A C 1
ATOM 1053 O O . ASP A 1 132 ? 9.622 9.416 29.058 1.00 52.12 132 ASP A O 1
ATOM 1057 N N . GLY A 1 133 ? 10.214 11.561 29.218 1.00 55.81 133 GLY A N 1
ATOM 1058 C CA . GLY A 1 133 ? 9.278 12.044 28.188 1.00 55.81 133 GLY A CA 1
ATOM 1059 C C . GLY A 1 133 ? 9.461 11.461 26.773 1.00 55.81 133 GLY A C 1
ATOM 1060 O O . GLY A 1 133 ? 8.469 11.063 26.160 1.00 55.81 133 GLY A O 1
ATOM 1061 N N . PRO A 1 134 ? 10.686 11.377 26.216 1.00 51.59 134 PRO A N 1
ATOM 1062 C CA . PRO A 1 134 ? 10.879 10.969 24.821 1.00 51.59 134 PRO A CA 1
ATOM 1063 C C . PRO A 1 134 ? 10.512 9.512 24.523 1.00 51.59 134 PRO A C 1
ATOM 1065 O O . PRO A 1 134 ? 9.930 9.242 23.473 1.00 51.59 134 PRO A O 1
ATOM 1068 N N . LEU A 1 135 ? 10.838 8.587 25.435 1.00 52.97 135 LEU A N 1
ATOM 1069 C CA . LEU A 1 135 ? 10.601 7.152 25.256 1.00 52.97 135 LEU A CA 1
ATOM 1070 C C . LEU A 1 135 ? 9.118 6.811 25.407 1.00 52.97 135 LEU A C 1
ATOM 1072 O O . LEU A 1 135 ? 8.560 6.136 24.545 1.00 52.97 135 LEU A O 1
ATOM 1076 N N . LYS A 1 136 ? 8.463 7.329 26.454 1.00 56.31 136 LYS A N 1
ATOM 1077 C CA . LYS A 1 136 ? 7.023 7.139 26.663 1.00 56.31 136 LYS A CA 1
ATOM 1078 C C . LYS A 1 136 ? 6.217 7.702 25.496 1.00 56.31 136 LYS A C 1
ATOM 1080 O O . LYS A 1 136 ? 5.364 7.014 24.952 1.00 56.31 136 LYS A O 1
ATOM 1085 N N . ALA A 1 137 ? 6.559 8.906 25.044 1.00 51.62 137 ALA A N 1
ATOM 1086 C CA . ALA A 1 137 ? 5.883 9.507 23.907 1.00 51.62 137 ALA A CA 1
ATOM 1087 C C . ALA A 1 137 ? 6.184 8.749 22.595 1.00 51.62 137 ALA A C 1
ATOM 1089 O O . ALA A 1 137 ? 5.328 8.682 21.721 1.00 51.62 137 ALA A O 1
ATOM 1090 N N . ALA A 1 138 ? 7.374 8.154 22.429 1.00 47.12 138 ALA A N 1
ATOM 1091 C CA . ALA A 1 138 ? 7.667 7.287 21.282 1.00 47.12 138 ALA A CA 1
ATOM 1092 C C . ALA A 1 138 ? 6.856 5.985 21.308 1.00 47.12 138 ALA A C 1
ATOM 1094 O O . ALA A 1 138 ? 6.416 5.544 20.248 1.00 47.12 138 ALA A O 1
ATOM 1095 N N . LEU A 1 139 ? 6.637 5.415 22.496 1.00 50.06 139 LEU A N 1
ATOM 1096 C CA . LEU A 1 139 ? 5.809 4.231 22.704 1.00 50.06 139 LEU A CA 1
ATOM 1097 C C . LEU A 1 139 ? 4.332 4.523 22.407 1.00 50.06 139 LEU A C 1
ATOM 1099 O O . LEU A 1 139 ? 3.741 3.827 21.591 1.00 50.06 139 LEU A O 1
ATOM 1103 N N . GLU A 1 140 ? 3.770 5.591 22.983 1.00 50.81 140 GLU A N 1
ATOM 1104 C CA . GLU A 1 140 ? 2.391 6.040 22.719 1.00 50.81 140 GLU A CA 1
ATOM 1105 C C . GLU A 1 140 ? 2.154 6.282 21.218 1.00 50.81 140 GLU A C 1
ATOM 1107 O O . GLU A 1 140 ? 1.160 5.835 20.664 1.00 50.81 140 GLU A O 1
ATOM 1112 N N . ARG A 1 141 ? 3.124 6.872 20.510 1.00 52.94 141 ARG A N 1
ATOM 1113 C CA . ARG A 1 141 ? 3.026 7.085 19.053 1.00 52.94 141 ARG A CA 1
ATOM 1114 C C . ARG A 1 141 ? 3.135 5.803 18.233 1.00 52.94 141 ARG A C 1
ATOM 1116 O O . ARG A 1 141 ? 2.573 5.733 17.145 1.00 52.94 141 ARG A O 1
ATOM 1123 N N . GLY A 1 142 ? 3.890 4.818 18.717 1.00 47.78 142 GLY A N 1
ATOM 1124 C CA . GLY A 1 142 ? 3.913 3.486 18.118 1.00 47.78 142 GLY A CA 1
ATOM 1125 C C . GLY A 1 142 ? 2.552 2.796 18.228 1.00 47.78 142 GLY A C 1
ATOM 1126 O O . GLY A 1 142 ? 2.148 2.114 17.290 1.00 47.78 142 GLY A O 1
ATOM 1127 N N . LEU A 1 143 ? 1.833 3.027 19.331 1.00 57.00 143 LEU A N 1
ATOM 1128 C CA . LEU A 1 143 ? 0.459 2.556 19.508 1.00 57.00 143 LEU A CA 1
ATOM 1129 C C . LEU A 1 143 ? -0.498 3.274 18.544 1.00 57.00 143 LEU A C 1
ATOM 1131 O O . LEU A 1 143 ? -1.194 2.590 17.807 1.00 57.00 143 LEU A O 1
ATOM 1135 N N . ASP A 1 144 ? -0.435 4.607 18.429 1.00 57.78 144 ASP A N 1
ATOM 1136 C CA . ASP A 1 144 ? -1.295 5.373 17.503 1.00 57.78 144 ASP A CA 1
ATOM 1137 C C . ASP A 1 144 ? -1.142 4.935 16.033 1.00 57.78 144 ASP A C 1
ATOM 1139 O O . ASP A 1 144 ? -2.119 4.858 15.287 1.00 57.78 144 ASP A O 1
ATOM 1143 N N . MET A 1 145 ? 0.093 4.669 15.585 1.00 59.84 145 MET A N 1
ATOM 1144 C CA . MET A 1 145 ? 0.343 4.201 14.214 1.00 59.84 145 MET A CA 1
ATOM 1145 C C . MET A 1 145 ? -0.235 2.811 13.990 1.00 59.84 145 MET A C 1
ATOM 1147 O O . MET A 1 145 ? -0.886 2.573 12.975 1.00 59.84 145 MET A O 1
ATOM 1151 N N . ARG A 1 146 ? -0.033 1.915 14.957 1.00 72.69 146 ARG A N 1
ATOM 1152 C CA . ARG A 1 146 ? -0.623 0.583 14.912 1.00 72.69 146 ARG A CA 1
ATOM 1153 C C . ARG A 1 146 ? -2.147 0.666 14.898 1.00 72.69 146 ARG A C 1
ATOM 1155 O O . ARG A 1 146 ? -2.769 -0.052 14.129 1.00 72.69 146 ARG A O 1
ATOM 1162 N N . ASP A 1 147 ? -2.745 1.566 15.670 1.00 71.75 147 ASP A N 1
ATOM 1163 C CA . ASP A 1 147 ? -4.192 1.778 15.683 1.00 71.75 147 ASP A CA 1
ATOM 1164 C C . ASP A 1 147 ? -4.708 2.294 14.333 1.00 71.75 147 ASP A C 1
ATOM 1166 O O . ASP A 1 147 ? -5.738 1.821 13.856 1.00 71.75 147 ASP A O 1
ATOM 1170 N N . ALA A 1 148 ? -3.981 3.201 13.673 1.00 71.00 148 ALA A N 1
ATOM 1171 C CA . ALA A 1 148 ? -4.324 3.681 12.332 1.00 71.00 148 ALA A CA 1
ATOM 1172 C C . ALA A 1 148 ? -4.199 2.583 11.262 1.00 71.00 148 ALA A C 1
ATOM 1174 O O . ALA A 1 148 ? -5.085 2.445 10.419 1.00 71.00 148 ALA A O 1
ATOM 1175 N N . GLU A 1 149 ? -3.135 1.777 11.308 1.00 77.25 149 GLU A N 1
ATOM 1176 C CA . GLU A 1 149 ? -2.955 0.614 10.429 1.00 77.25 149 GLU A CA 1
ATOM 1177 C C . GLU A 1 149 ? -4.068 -0.420 10.640 1.00 77.25 149 GLU A C 1
ATOM 1179 O O . GLU A 1 149 ? -4.669 -0.899 9.675 1.00 77.25 149 GLU A O 1
ATOM 1184 N N . LEU A 1 150 ? -4.390 -0.728 11.901 1.00 82.38 150 LEU A N 1
ATOM 1185 C CA . LEU A 1 150 ? -5.497 -1.610 12.261 1.00 82.38 150 LEU A CA 1
ATOM 1186 C C . LEU A 1 150 ? -6.820 -1.042 11.749 1.00 82.38 150 LEU A C 1
ATOM 1188 O O . LEU A 1 150 ? -7.584 -1.780 11.137 1.00 82.38 150 LEU A O 1
ATOM 1192 N N . GLN A 1 151 ? -7.086 0.250 11.939 1.00 81.50 151 GLN A N 1
ATOM 1193 C CA . GLN A 1 151 ? -8.313 0.878 11.454 1.00 81.50 151 GLN A CA 1
ATOM 1194 C C . GLN A 1 151 ? -8.413 0.836 9.927 1.00 81.50 151 GLN A C 1
ATOM 1196 O O . GLN A 1 151 ? -9.464 0.473 9.407 1.00 81.50 151 GLN A O 1
ATOM 1201 N N . PHE A 1 152 ? -7.324 1.103 9.205 1.00 85.00 152 PHE A N 1
ATOM 1202 C CA . PHE A 1 152 ? -7.292 0.966 7.749 1.00 85.00 152 PHE A CA 1
ATOM 1203 C C . PHE A 1 152 ? -7.611 -0.467 7.300 1.00 85.00 152 PHE A C 1
ATOM 1205 O O . PHE A 1 152 ? -8.412 -0.662 6.387 1.00 85.00 152 PHE A O 1
ATOM 1212 N N . MET A 1 153 ? -7.033 -1.480 7.957 1.00 91.12 153 MET A N 1
ATOM 1213 C CA . MET A 1 153 ? -7.359 -2.883 7.675 1.00 91.12 153 MET A CA 1
ATOM 1214 C C . MET A 1 153 ? -8.834 -3.193 7.942 1.00 91.12 153 MET A C 1
ATOM 1216 O O . MET A 1 153 ? -9.465 -3.866 7.128 1.00 91.12 153 MET A O 1
ATOM 1220 N N . LYS A 1 154 ? -9.396 -2.686 9.047 1.00 89.56 154 LYS A N 1
ATOM 1221 C CA . LYS A 1 154 ? -10.820 -2.843 9.376 1.00 89.56 154 LYS A CA 1
ATOM 1222 C C . LYS A 1 154 ? -11.703 -2.242 8.288 1.00 89.56 154 LYS A C 1
ATOM 1224 O O . LYS A 1 154 ? -12.581 -2.930 7.773 1.00 89.56 154 LYS A O 1
ATOM 1229 N N . ASP A 1 155 ? -11.435 -0.997 7.911 1.00 88.50 155 ASP A N 1
ATOM 1230 C CA . ASP A 1 155 ? -12.198 -0.282 6.889 1.00 88.50 155 ASP A CA 1
ATOM 1231 C C . ASP A 1 155 ? -12.108 -1.005 5.543 1.00 88.50 155 ASP A C 1
ATOM 1233 O O . ASP A 1 155 ? -13.128 -1.243 4.900 1.00 88.50 155 ASP A O 1
ATOM 1237 N N . LEU A 1 156 ? -10.909 -1.445 5.147 1.00 91.56 156 LEU A N 1
ATOM 1238 C CA . LEU A 1 156 ? -10.710 -2.200 3.913 1.00 91.56 156 LEU A CA 1
ATOM 1239 C C . LEU A 1 156 ? -11.505 -3.511 3.911 1.00 91.56 156 LEU A C 1
ATOM 1241 O O . LEU A 1 156 ? -12.189 -3.804 2.933 1.00 91.56 156 LEU A O 1
ATOM 1245 N N . ILE A 1 157 ? -11.443 -4.293 4.992 1.00 94.00 157 ILE A N 1
ATOM 1246 C CA . ILE A 1 157 ? -12.185 -5.556 5.099 1.00 94.00 157 ILE A CA 1
ATOM 1247 C C . ILE A 1 157 ? -13.693 -5.302 5.038 1.00 94.00 157 ILE A C 1
ATOM 1249 O O . ILE A 1 157 ? -14.390 -6.037 4.347 1.00 94.00 157 ILE A O 1
ATOM 1253 N N . LEU A 1 158 ? -14.205 -4.257 5.694 1.00 90.44 158 LEU A N 1
ATOM 1254 C CA . LEU A 1 158 ? -15.627 -3.896 5.644 1.00 90.44 158 LEU A CA 1
ATOM 1255 C C . LEU A 1 158 ? -16.067 -3.417 4.251 1.00 90.44 158 LEU A C 1
ATOM 1257 O O . LEU A 1 158 ? -17.163 -3.746 3.791 1.00 90.44 158 LEU A O 1
ATOM 1261 N N . GLU A 1 159 ? -15.227 -2.661 3.551 1.00 93.25 159 GLU A N 1
ATOM 1262 C CA . GLU A 1 159 ? -15.488 -2.218 2.178 1.00 93.25 159 GLU A CA 1
ATOM 1263 C C . GLU A 1 159 ? -15.471 -3.398 1.189 1.00 93.25 159 GLU A C 1
ATOM 1265 O O . GLU A 1 159 ? -16.296 -3.442 0.272 1.00 93.25 159 GLU A O 1
ATOM 1270 N N . VAL A 1 160 ? -14.602 -4.392 1.407 1.00 94.44 160 VAL A N 1
ATOM 1271 C CA . VAL A 1 160 ? -14.618 -5.657 0.654 1.00 94.44 160 VAL A CA 1
ATOM 1272 C C . VAL A 1 160 ? -15.849 -6.492 1.010 1.00 94.44 160 VAL A C 1
ATOM 1274 O O . VAL A 1 160 ? -16.551 -6.957 0.115 1.00 94.44 160 VAL A O 1
ATOM 1277 N N . HIS A 1 161 ? -16.179 -6.604 2.299 1.00 92.44 161 HIS A N 1
ATOM 1278 C CA . HIS A 1 161 ? -17.344 -7.342 2.793 1.00 92.44 161 HIS A CA 1
ATOM 1279 C C . HIS A 1 161 ? -18.664 -6.805 2.246 1.00 92.44 161 HIS A C 1
ATOM 1281 O O . HIS A 1 161 ? -19.541 -7.563 1.844 1.00 92.44 161 HIS A O 1
ATOM 1287 N N . SER A 1 162 ? -18.797 -5.482 2.191 1.00 91.38 162 SER A N 1
ATOM 1288 C CA . SER A 1 162 ? -19.976 -4.815 1.634 1.00 91.38 162 SER A CA 1
ATOM 1289 C C . SER A 1 162 ? -20.031 -4.838 0.102 1.00 91.38 162 SER A C 1
ATOM 1291 O O . SER A 1 162 ? -20.992 -4.333 -0.479 1.00 91.38 162 SER A O 1
ATOM 1293 N N . GLY A 1 163 ? -19.016 -5.396 -0.567 1.00 94.19 163 GLY A N 1
ATOM 1294 C CA . GLY A 1 163 ? -18.930 -5.481 -2.024 1.00 94.19 163 GLY A CA 1
ATOM 1295 C C . GLY A 1 163 ? -18.616 -4.155 -2.723 1.00 94.19 163 GLY A C 1
ATOM 1296 O O . GLY A 1 163 ? -18.687 -4.084 -3.951 1.00 94.19 163 GLY A O 1
ATOM 1297 N N . LYS A 1 164 ? -18.264 -3.100 -1.976 1.00 93.62 164 LYS A N 1
ATOM 1298 C CA . LYS A 1 164 ? -17.876 -1.798 -2.545 1.00 93.62 164 LYS A CA 1
ATOM 1299 C C . LYS A 1 164 ? -16.496 -1.857 -3.198 1.00 93.62 164 LYS A C 1
ATOM 1301 O O . LYS A 1 164 ? -16.270 -1.217 -4.224 1.00 93.62 164 LYS A O 1
ATOM 1306 N N . ILE A 1 165 ? -15.590 -2.647 -2.623 1.00 94.81 165 ILE A N 1
ATOM 1307 C CA . ILE A 1 165 ? -14.257 -2.930 -3.162 1.00 94.81 165 ILE A CA 1
ATOM 1308 C C . ILE A 1 165 ? -14.173 -4.423 -3.479 1.00 94.81 165 ILE A C 1
ATOM 1310 O O . ILE A 1 165 ? -14.601 -5.261 -2.695 1.00 94.81 165 ILE A O 1
ATOM 1314 N N . LYS A 1 166 ? -13.593 -4.778 -4.627 1.00 95.88 166 LYS A N 1
ATOM 1315 C CA . LYS A 1 166 ? -13.234 -6.168 -4.929 1.00 95.88 166 LYS A CA 1
ATOM 1316 C C . LYS A 1 166 ? -11.770 -6.385 -4.577 1.00 95.88 166 LYS A C 1
ATOM 1318 O O . LYS A 1 166 ? -10.919 -5.592 -4.986 1.00 95.88 166 LYS A O 1
ATOM 1323 N N . ALA A 1 167 ? -11.485 -7.471 -3.867 1.00 95.75 167 ALA A N 1
ATOM 1324 C CA . ALA A 1 167 ? -10.133 -7.894 -3.537 1.00 95.75 167 ALA A CA 1
ATOM 1325 C C . ALA A 1 167 ? -9.768 -9.195 -4.264 1.00 95.75 167 ALA A C 1
ATOM 1327 O O . ALA A 1 167 ? -10.604 -10.080 -4.426 1.00 95.75 167 ALA A O 1
ATOM 1328 N N . ALA A 1 168 ? -8.513 -9.304 -4.685 1.00 95.06 168 ALA A N 1
ATOM 1329 C CA . ALA A 1 168 ? -7.964 -10.432 -5.428 1.00 95.06 168 ALA A CA 1
ATOM 1330 C C . ALA A 1 168 ? -6.604 -10.864 -4.843 1.00 95.06 168 ALA A C 1
ATOM 1332 O O . ALA A 1 168 ? -6.081 -10.218 -3.921 1.00 95.06 168 ALA A O 1
ATOM 1333 N N . GLY A 1 169 ? -6.047 -11.980 -5.320 1.00 93.25 169 GLY A N 1
ATOM 1334 C CA . GLY A 1 169 ? -4.814 -12.560 -4.775 1.00 93.25 169 GLY A CA 1
ATOM 1335 C C . GLY A 1 169 ? -4.854 -12.820 -3.266 1.00 93.25 169 GLY A C 1
ATOM 1336 O O . GLY A 1 169 ? -5.775 -13.449 -2.734 1.00 93.25 169 GLY A O 1
ATOM 1337 N N . GLY A 1 170 ? -3.864 -12.284 -2.550 1.00 93.75 170 GLY A N 1
ATOM 1338 C CA . GLY A 1 170 ? -3.789 -12.337 -1.090 1.00 93.75 170 GLY A CA 1
ATOM 1339 C C . GLY A 1 170 ? -5.003 -11.713 -0.396 1.00 93.75 170 GLY A C 1
ATOM 1340 O O . GLY A 1 170 ? -5.363 -12.143 0.698 1.00 93.75 170 GLY A O 1
ATOM 1341 N N . GLY A 1 171 ? -5.681 -10.765 -1.049 1.00 93.38 171 GLY A N 1
ATOM 1342 C CA . GLY A 1 171 ? -6.891 -10.129 -0.530 1.00 93.38 171 GLY A CA 1
ATOM 1343 C C . GLY A 1 171 ? -8.088 -11.071 -0.509 1.00 93.38 171 GLY A C 1
ATOM 1344 O O . GLY A 1 171 ? -8.809 -11.112 0.482 1.00 93.38 171 GLY A O 1
ATOM 1345 N N . ALA A 1 172 ? -8.256 -11.886 -1.554 1.00 94.25 172 ALA A N 1
ATOM 1346 C CA . ALA A 1 172 ? -9.328 -12.879 -1.615 1.00 94.25 172 ALA A CA 1
ATOM 1347 C C . ALA A 1 172 ? -9.161 -13.961 -0.535 1.00 94.25 172 ALA A C 1
ATOM 1349 O O . ALA A 1 172 ? -10.132 -14.349 0.110 1.00 94.25 172 ALA A O 1
ATOM 1350 N N . SER A 1 173 ? -7.923 -14.419 -0.293 1.00 94.00 173 SER A N 1
ATOM 1351 C CA . SER A 1 173 ? -7.646 -15.371 0.797 1.00 94.00 173 SER A CA 1
ATOM 1352 C C . SER A 1 173 ? -7.902 -14.768 2.178 1.00 94.00 173 SER A C 1
ATOM 1354 O O . SER A 1 173 ? -8.623 -15.370 2.966 1.00 94.00 173 SER A O 1
ATOM 1356 N N . MET A 1 174 ? -7.387 -13.562 2.439 1.00 94.06 174 MET A N 1
ATOM 1357 C CA . MET A 1 174 ? -7.605 -12.851 3.702 1.00 94.06 174 MET A CA 1
ATOM 1358 C C . MET A 1 174 ? -9.096 -12.616 3.964 1.00 94.06 174 MET A C 1
ATOM 1360 O O . MET A 1 174 ? -9.566 -12.810 5.079 1.00 94.06 174 MET A O 1
ATOM 1364 N N . PHE A 1 175 ? -9.851 -12.222 2.942 1.00 93.94 175 PHE A N 1
ATOM 1365 C CA . PHE A 1 175 ? -11.275 -11.967 3.094 1.00 93.94 175 PHE A CA 1
ATOM 1366 C C . PHE A 1 175 ? -12.073 -13.249 3.371 1.00 93.94 175 PHE A C 1
ATOM 1368 O O . PHE A 1 175 ? -12.906 -13.263 4.272 1.00 93.94 175 PHE A O 1
ATOM 1375 N N . ARG A 1 176 ? -11.755 -14.356 2.690 1.00 95.00 176 ARG A N 1
ATOM 1376 C CA . ARG A 1 176 ? -12.352 -15.666 2.986 1.00 95.00 176 ARG A CA 1
ATOM 1377 C C . ARG A 1 176 ? -12.069 -16.119 4.424 1.00 95.00 176 ARG A C 1
ATOM 1379 O O . ARG A 1 176 ? -12.976 -16.591 5.097 1.00 95.00 176 ARG A O 1
ATOM 1386 N N . GLU A 1 177 ? -10.844 -15.933 4.922 1.00 94.50 177 GLU A N 1
ATOM 1387 C CA . GLU A 1 177 ? -10.511 -16.225 6.328 1.00 94.50 177 GLU A CA 1
ATOM 1388 C C . GLU A 1 177 ? -11.348 -15.381 7.308 1.00 94.50 177 GLU A C 1
ATOM 1390 O O . GLU A 1 177 ? -11.727 -15.866 8.377 1.00 94.50 177 GLU A O 1
ATOM 1395 N N . PHE A 1 178 ? -11.637 -14.122 6.959 1.00 94.69 178 PHE A N 1
ATOM 1396 C CA . PHE A 1 178 ? -12.503 -13.256 7.758 1.00 94.69 178 PHE A CA 1
ATOM 1397 C C . PHE A 1 178 ? -13.955 -13.746 7.749 1.00 94.69 178 PHE A C 1
ATOM 1399 O O . PHE A 1 178 ? -14.562 -13.843 8.814 1.00 94.69 178 PHE A O 1
ATOM 1406 N N . GLU A 1 179 ? -14.501 -14.110 6.586 1.00 93.50 179 GLU A N 1
ATOM 1407 C CA . GLU A 1 179 ? -15.852 -14.677 6.485 1.00 93.50 179 GLU A CA 1
ATOM 1408 C C . GLU A 1 179 ? -15.987 -15.977 7.288 1.00 93.50 179 GLU A C 1
ATOM 1410 O O . GLU A 1 179 ? -16.969 -16.161 8.007 1.00 93.50 179 GLU A O 1
ATOM 1415 N N . GLU A 1 180 ? -14.977 -16.848 7.247 1.00 93.69 180 GLU A N 1
ATOM 1416 C CA . GLU A 1 180 ? -14.922 -18.064 8.066 1.00 93.69 180 GLU A CA 1
ATOM 1417 C C . GLU A 1 180 ? -14.858 -17.748 9.571 1.00 93.69 180 GLU A C 1
ATOM 1419 O O . GLU A 1 180 ? -15.498 -18.420 10.385 1.00 93.69 180 GLU A O 1
ATOM 1424 N N . ALA A 1 181 ? -14.101 -16.723 9.974 1.00 91.81 181 ALA A N 1
ATOM 1425 C CA . ALA A 1 181 ? -14.067 -16.264 11.361 1.00 91.81 181 ALA A CA 1
ATOM 1426 C C . ALA A 1 181 ? -15.420 -15.700 11.816 1.00 91.81 181 ALA A C 1
ATOM 1428 O O . ALA A 1 181 ? -15.863 -16.006 12.924 1.00 91.81 181 ALA A O 1
ATOM 1429 N N . LEU A 1 182 ? -16.091 -14.939 10.951 1.00 90.25 182 LEU A N 1
ATOM 1430 C CA . LEU A 1 182 ? -17.393 -14.342 11.224 1.00 90.25 182 LEU A CA 1
ATOM 1431 C C . LEU A 1 182 ? -18.503 -15.396 11.318 1.00 90.25 182 LEU A C 1
ATOM 1433 O O . LEU A 1 182 ? -19.283 -15.375 12.272 1.00 90.25 182 LEU A O 1
ATOM 1437 N N . ALA A 1 183 ? -18.539 -16.356 10.391 1.00 88.56 183 ALA A N 1
ATOM 1438 C CA . ALA A 1 183 ? -19.533 -17.430 10.372 1.00 88.56 183 ALA A CA 1
ATOM 1439 C C . ALA A 1 183 ? -19.534 -18.244 11.677 1.00 88.56 183 ALA A C 1
ATOM 1441 O O . ALA A 1 183 ? -20.594 -18.523 12.231 1.00 88.56 183 ALA A O 1
ATOM 1442 N N . ARG A 1 184 ? -18.349 -18.534 12.237 1.00 86.12 184 ARG A N 1
ATOM 1443 C CA . ARG A 1 184 ? -18.208 -19.265 13.512 1.00 86.12 184 ARG A CA 1
ATOM 1444 C C . ARG A 1 184 ? -18.822 -18.553 14.721 1.00 86.12 184 ARG A C 1
ATOM 1446 O O . ARG A 1 184 ? -19.108 -19.209 15.716 1.00 86.12 184 ARG A O 1
ATOM 1453 N N . GLN A 1 185 ? -18.974 -17.232 14.662 1.00 80.38 185 GLN A N 1
ATOM 1454 C CA . GLN A 1 185 ? -19.422 -16.404 15.788 1.00 80.38 185 GLN A CA 1
ATOM 1455 C C . GLN A 1 185 ? -20.903 -16.018 15.674 1.00 80.38 185 GLN A C 1
ATOM 1457 O O . GLN A 1 185 ? -21.577 -15.858 16.691 1.00 80.38 185 GLN A O 1
ATOM 1462 N N . ILE A 1 186 ? -21.434 -15.910 14.450 1.00 69.69 186 ILE A N 1
ATOM 1463 C CA . ILE A 1 186 ? -22.857 -15.618 14.210 1.00 69.69 186 ILE A CA 1
ATOM 1464 C C . ILE A 1 186 ? -23.753 -16.787 14.641 1.00 69.69 186 ILE A C 1
ATOM 1466 O O . ILE A 1 186 ? -24.829 -16.546 15.185 1.00 69.69 186 ILE A O 1
ATOM 1470 N N . ASP A 1 187 ? -23.28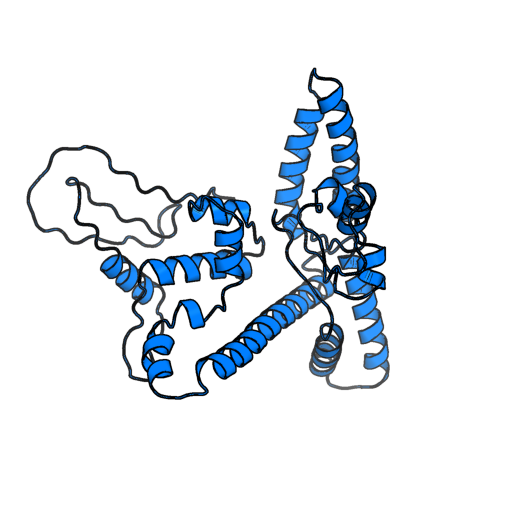5 -18.033 14.524 1.00 63.00 187 ASP A N 1
ATOM 1471 C CA . ASP A 1 187 ? -24.024 -19.221 14.985 1.00 63.00 187 ASP A CA 1
ATOM 1472 C C . ASP A 1 187 ? -24.320 -19.224 16.506 1.00 63.00 187 ASP A C 1
ATOM 1474 O O . ASP A 1 187 ? -25.066 -20.074 16.995 1.00 63.00 187 ASP A O 1
ATOM 1478 N N . ILE A 1 188 ? -23.766 -18.272 17.271 1.00 59.25 188 ILE A N 1
ATOM 1479 C CA . ILE A 1 188 ? -23.791 -18.265 18.739 1.00 59.25 188 ILE A CA 1
ATOM 1480 C C . ILE A 1 188 ? -24.697 -17.158 19.334 1.00 59.25 188 ILE A C 1
ATOM 1482 O O . ILE A 1 188 ? -25.085 -17.276 20.498 1.00 59.25 188 ILE A O 1
ATOM 1486 N N . LEU A 1 189 ? -25.100 -16.101 18.603 1.00 51.53 189 LEU A N 1
ATOM 1487 C CA . LEU A 1 189 ? -25.761 -14.918 19.207 1.00 51.53 189 LEU A CA 1
ATOM 1488 C C . LEU A 1 189 ? -26.919 -14.325 18.376 1.00 51.53 189 LEU A C 1
ATOM 1490 O O . LEU A 1 189 ? -26.787 -14.099 17.181 1.00 51.53 189 LEU A O 1
ATOM 1494 N N . SER A 1 190 ? -28.043 -13.987 19.031 1.00 53.97 190 SER A N 1
ATOM 1495 C CA . SER A 1 190 ? -29.316 -13.631 18.374 1.00 53.97 190 SER A CA 1
ATOM 1496 C C . SER A 1 190 ? -29.750 -12.151 18.395 1.00 53.97 190 SER A C 1
ATOM 1498 O O . SER A 1 190 ? -30.900 -11.885 18.053 1.00 53.97 190 SER A O 1
ATOM 1500 N N . SER A 1 191 ? -28.919 -11.156 18.757 1.00 52.75 191 SER A N 1
ATOM 1501 C CA . SER A 1 191 ? -29.450 -9.768 18.817 1.00 52.75 191 SER A CA 1
ATOM 1502 C C . SER A 1 191 ? -28.493 -8.561 18.726 1.00 52.75 191 SER A C 1
ATOM 1504 O O . SER A 1 191 ? -28.914 -7.456 19.068 1.00 52.75 191 SER A O 1
ATOM 1506 N N . SER A 1 192 ? -27.248 -8.671 18.243 1.00 59.72 192 SER A N 1
ATOM 1507 C CA . SER A 1 192 ? -26.426 -7.467 17.962 1.00 59.72 192 SER A CA 1
ATOM 1508 C C . SER A 1 192 ? -25.341 -7.672 16.893 1.00 59.72 192 SER A C 1
ATOM 1510 O O . SER A 1 192 ? -24.145 -7.566 17.166 1.00 59.72 192 SER A O 1
ATOM 1512 N N . GLU A 1 193 ? -25.758 -7.903 15.645 1.00 70.88 193 GLU A N 1
ATOM 1513 C CA . GLU A 1 193 ? -24.872 -8.161 14.491 1.00 70.88 193 GLU A CA 1
ATOM 1514 C C . GLU A 1 193 ? -23.680 -7.190 14.392 1.00 70.88 193 GLU A C 1
ATOM 1516 O O . GLU A 1 193 ? -22.542 -7.621 14.229 1.00 70.88 193 GLU A O 1
ATOM 1521 N N . GLY A 1 194 ? -23.899 -5.883 14.584 1.00 76.69 194 GLY A N 1
ATOM 1522 C CA . GLY A 1 194 ? -22.829 -4.883 14.470 1.00 76.69 194 GLY A CA 1
ATOM 1523 C C . GLY A 1 194 ? -21.745 -4.973 15.554 1.00 76.69 194 GLY A C 1
ATOM 1524 O O . GLY A 1 194 ? -20.573 -4.726 15.275 1.00 76.69 194 GLY A O 1
ATOM 1525 N N . ALA A 1 195 ? -22.102 -5.341 16.788 1.00 80.50 195 ALA A N 1
ATOM 1526 C CA . ALA A 1 195 ? -21.120 -5.508 17.862 1.00 80.50 195 ALA A CA 1
ATOM 1527 C C . ALA A 1 195 ? -20.299 -6.789 17.663 1.00 80.50 195 ALA A C 1
ATOM 1529 O O . ALA A 1 195 ? -19.089 -6.780 17.887 1.00 80.50 195 ALA A O 1
ATOM 1530 N N . VAL A 1 196 ? -20.946 -7.857 17.182 1.00 83.00 196 VAL A N 1
ATOM 1531 C CA . VAL A 1 196 ? -20.288 -9.126 16.845 1.00 83.00 196 VAL A CA 1
ATOM 1532 C C . VAL A 1 196 ? -19.302 -8.924 15.697 1.00 83.00 196 VAL A C 1
ATOM 1534 O O . VAL A 1 196 ? -18.132 -9.257 15.857 1.00 83.00 196 VAL A O 1
ATOM 1537 N N . ILE A 1 197 ? -19.722 -8.297 14.591 1.00 86.81 197 ILE A N 1
ATOM 1538 C CA . ILE A 1 197 ? -18.841 -8.023 13.444 1.00 86.81 197 ILE A CA 1
ATOM 1539 C C . ILE A 1 197 ? -17.615 -7.217 13.879 1.00 86.81 197 ILE A C 1
ATOM 1541 O O . ILE A 1 197 ? -16.497 -7.613 13.575 1.00 86.81 197 ILE A O 1
ATOM 1545 N N . ASN A 1 198 ? -17.794 -6.125 14.629 1.00 88.19 198 ASN A N 1
AT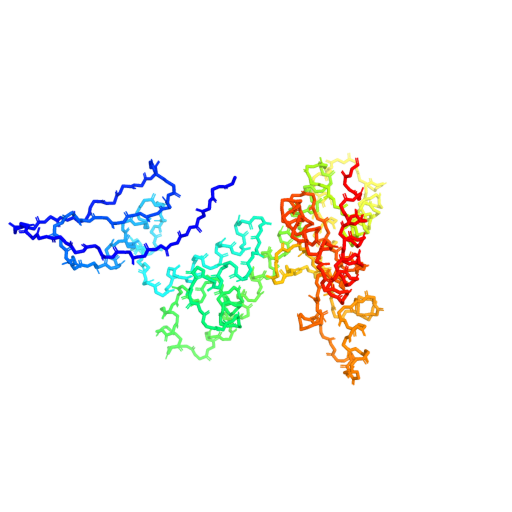OM 1546 C CA . ASN A 1 198 ? -16.670 -5.298 15.079 1.00 88.19 198 ASN A CA 1
ATOM 1547 C C . ASN A 1 198 ? -15.728 -6.034 16.045 1.00 88.19 198 ASN A C 1
ATOM 1549 O O . ASN A 1 198 ? -14.518 -5.788 16.020 1.00 88.19 198 ASN A O 1
ATOM 1553 N N . GLY A 1 199 ? -16.265 -6.927 16.882 1.00 89.56 199 GLY A N 1
ATOM 1554 C CA . GLY A 1 199 ? -15.481 -7.788 17.766 1.00 89.56 199 GLY A CA 1
ATOM 1555 C C . GLY A 1 199 ? -14.621 -8.772 16.975 1.00 89.56 199 GLY A C 1
ATOM 1556 O O . GLY A 1 199 ? -13.398 -8.739 17.097 1.00 89.56 199 GLY A O 1
ATOM 1557 N N . VAL A 1 200 ? -15.249 -9.562 16.096 1.00 92.25 200 VAL A N 1
ATOM 1558 C CA . VAL A 1 200 ? -14.556 -10.526 15.222 1.00 92.25 200 VAL A CA 1
ATOM 1559 C C . VAL A 1 200 ? -13.537 -9.826 14.344 1.00 92.25 200 VAL A C 1
ATOM 1561 O O . VAL A 1 200 ? -12.417 -10.295 14.205 1.00 92.25 200 VAL A O 1
ATOM 1564 N N . LEU A 1 201 ? -13.902 -8.683 13.770 1.00 92.94 201 LEU A N 1
ATOM 1565 C CA . LEU A 1 201 ? -13.013 -7.913 12.920 1.00 92.94 201 LEU A CA 1
ATOM 1566 C C . LEU A 1 201 ? -11.793 -7.408 13.694 1.00 92.94 201 LEU A C 1
ATOM 1568 O O . LEU A 1 201 ? -10.688 -7.464 13.167 1.00 92.94 201 LEU A O 1
ATOM 1572 N N . SER A 1 202 ? -11.971 -6.940 14.933 1.00 93.00 202 SER A N 1
ATOM 1573 C CA . SER A 1 202 ? -10.859 -6.473 15.769 1.00 93.00 202 SER A CA 1
ATOM 1574 C C . SER A 1 202 ? -9.894 -7.601 16.120 1.00 93.00 202 SER A C 1
ATOM 1576 O O . SER A 1 202 ? -8.693 -7.414 15.958 1.00 93.00 202 SER A O 1
ATOM 1578 N N . GLU A 1 203 ? -10.412 -8.767 16.509 1.00 93.38 203 GLU A N 1
ATOM 1579 C CA . GLU A 1 203 ? -9.606 -9.972 16.748 1.00 93.38 203 GLU A CA 1
ATOM 1580 C C . GLU A 1 203 ? -8.934 -10.461 15.456 1.00 93.38 203 GLU A C 1
ATOM 1582 O O . GLU A 1 203 ? -7.772 -10.855 15.451 1.00 93.38 203 GLU A O 1
ATOM 1587 N N . PHE A 1 204 ? -9.640 -10.382 14.326 1.00 94.31 204 PHE A N 1
ATOM 1588 C CA . PHE A 1 204 ? -9.125 -10.808 13.033 1.00 94.31 204 PHE A CA 1
ATOM 1589 C C . PHE A 1 204 ? -7.954 -9.941 12.568 1.00 94.31 204 PHE A C 1
ATOM 1591 O O . PHE A 1 204 ? -6.954 -10.466 12.086 1.00 94.31 204 PHE A O 1
ATOM 1598 N N . VAL A 1 205 ? -8.027 -8.616 12.694 1.00 93.75 205 VAL A N 1
ATOM 1599 C CA . VAL A 1 205 ? -6.899 -7.763 12.284 1.00 93.75 205 VAL A CA 1
ATOM 1600 C C . VAL A 1 205 ? -5.737 -7.809 13.280 1.00 93.75 205 VAL A C 1
ATOM 1602 O O . VAL A 1 205 ? -4.612 -7.448 12.929 1.00 93.75 205 VAL A O 1
ATOM 1605 N N . GLU A 1 206 ? -5.970 -8.272 14.510 1.00 90.94 206 GLU A N 1
ATOM 1606 C CA . GLU A 1 206 ? -4.939 -8.361 15.536 1.00 90.94 206 GLU A CA 1
ATOM 1607 C C . GLU A 1 206 ? -3.868 -9.399 15.156 1.00 90.94 206 GLU A C 1
ATOM 1609 O O . GLU A 1 206 ? -4.129 -10.583 14.964 1.00 90.94 206 GLU A O 1
ATOM 1614 N N . GLY A 1 207 ? -2.626 -8.933 14.995 1.00 85.31 207 GLY A N 1
ATOM 1615 C CA . GLY A 1 207 ? -1.493 -9.775 14.593 1.00 85.31 207 GLY A CA 1
ATOM 1616 C C . GLY A 1 207 ? -1.335 -9.961 13.081 1.00 85.31 207 GLY A C 1
ATOM 1617 O O . GLY A 1 207 ? -0.375 -10.602 12.655 1.00 85.31 207 GLY A O 1
ATOM 1618 N N . ARG A 1 208 ? -2.219 -9.375 12.265 1.00 90.75 208 ARG A N 1
ATOM 1619 C CA . ARG A 1 208 ? -2.023 -9.289 10.814 1.00 90.75 208 ARG A CA 1
ATOM 1620 C C . ARG A 1 208 ? -1.229 -8.039 10.456 1.00 90.75 208 ARG A C 1
ATOM 1622 O O . ARG A 1 208 ? -1.285 -7.017 11.138 1.00 90.75 208 ARG A O 1
ATOM 1629 N N . HIS A 1 209 ? -0.480 -8.143 9.367 1.00 88.62 209 HIS A N 1
ATOM 1630 C CA . HIS A 1 209 ? 0.291 -7.042 8.813 1.00 88.62 209 HIS A CA 1
ATOM 1631 C C . HIS A 1 209 ? -0.263 -6.675 7.447 1.00 88.62 209 HIS A C 1
ATOM 1633 O O . HIS A 1 209 ? -0.602 -7.549 6.651 1.00 88.62 209 HIS A O 1
ATOM 1639 N N . LEU A 1 210 ? -0.331 -5.377 7.172 1.00 90.19 210 LEU A N 1
ATOM 1640 C CA . LEU A 1 210 ? -0.663 -4.860 5.858 1.00 90.19 210 LEU A CA 1
ATOM 1641 C C . LEU A 1 210 ? 0.204 -3.641 5.585 1.00 90.19 210 LEU A C 1
ATOM 1643 O O . LEU A 1 210 ? 0.211 -2.685 6.352 1.00 90.19 210 LEU A O 1
ATOM 1647 N N . THR A 1 211 ? 0.955 -3.684 4.494 1.00 86.00 211 THR A N 1
ATOM 1648 C CA . THR A 1 211 ? 1.857 -2.601 4.097 1.00 86.00 211 THR A CA 1
ATOM 1649 C C . THR A 1 211 ? 1.623 -2.246 2.640 1.00 86.00 211 THR A C 1
ATOM 1651 O O . THR A 1 211 ? 1.311 -3.112 1.826 1.00 86.00 211 THR A O 1
ATOM 1654 N N . THR A 1 212 ? 1.732 -0.972 2.280 1.00 82.44 212 THR A N 1
ATOM 1655 C CA . THR A 1 212 ? 1.625 -0.568 0.875 1.00 82.44 212 THR A CA 1
ATOM 1656 C C . THR A 1 212 ? 2.932 -0.864 0.155 1.00 82.44 212 THR A C 1
ATOM 1658 O O . THR A 1 212 ? 4.008 -0.529 0.654 1.00 82.44 212 THR A O 1
ATOM 1661 N N . HIS A 1 213 ? 2.839 -1.445 -1.041 1.00 83.00 213 HIS A N 1
ATOM 1662 C CA . HIS A 1 213 ? 3.984 -1.539 -1.933 1.00 83.00 213 HIS A CA 1
ATOM 1663 C C . HIS A 1 213 ? 4.527 -0.130 -2.245 1.00 83.00 213 HIS A C 1
ATOM 1665 O O . HIS A 1 213 ? 3.719 0.765 -2.494 1.00 83.00 213 HIS A O 1
ATOM 1671 N N . PRO A 1 214 ? 5.852 0.103 -2.291 1.00 74.44 214 PRO A N 1
ATOM 1672 C CA . PRO A 1 214 ? 6.417 1.428 -2.545 1.00 74.44 214 PRO A CA 1
ATOM 1673 C C . PRO A 1 214 ? 5.914 2.076 -3.837 1.00 74.44 214 PRO A C 1
ATOM 1675 O O . PRO A 1 214 ? 5.663 3.274 -3.851 1.00 74.44 214 PRO A O 1
ATOM 1678 N N . GLU A 1 215 ? 5.713 1.289 -4.897 1.00 75.88 215 GLU A N 1
ATOM 1679 C CA . GLU A 1 215 ? 5.145 1.774 -6.168 1.00 75.88 215 GLU A CA 1
ATOM 1680 C C . GLU A 1 215 ? 3.625 2.044 -6.129 1.00 75.88 215 GLU A C 1
ATOM 1682 O O . GLU A 1 215 ? 3.047 2.400 -7.150 1.00 75.88 215 GLU A O 1
ATOM 1687 N N . GLY A 1 216 ? 2.944 1.805 -5.004 1.00 77.56 216 GLY A N 1
ATOM 1688 C CA . GLY A 1 216 ? 1.509 2.069 -4.821 1.00 77.56 216 GLY A CA 1
ATOM 1689 C C . GLY A 1 216 ? 0.548 1.098 -5.520 1.00 77.56 216 GLY A C 1
ATOM 1690 O O . GLY A 1 216 ? -0.661 1.183 -5.323 1.00 77.56 216 GLY A O 1
ATOM 1691 N N . GLY A 1 217 ? 1.060 0.153 -6.313 1.00 81.69 217 GLY A N 1
ATOM 1692 C CA . GLY A 1 217 ? 0.236 -0.730 -7.143 1.00 81.69 217 GLY A CA 1
ATOM 1693 C C . GLY A 1 217 ? -0.467 -1.881 -6.429 1.00 81.69 217 GLY A C 1
ATOM 1694 O O . GLY A 1 217 ? -1.399 -2.442 -6.995 1.00 81.69 217 GLY A O 1
ATOM 1695 N N . ASN A 1 218 ? -0.027 -2.253 -5.226 1.00 89.81 218 ASN A N 1
ATOM 1696 C CA . ASN A 1 218 ? -0.570 -3.364 -4.442 1.00 89.81 218 ASN A CA 1
ATOM 1697 C C . ASN A 1 218 ? -0.398 -3.086 -2.941 1.00 89.81 218 ASN A C 1
ATOM 1699 O O . ASN A 1 218 ? 0.456 -2.291 -2.536 1.00 89.81 218 ASN A O 1
ATOM 1703 N N . LEU A 1 219 ? -1.155 -3.798 -2.109 1.00 93.31 219 LEU A N 1
ATOM 1704 C CA . LEU A 1 219 ? -0.847 -3.948 -0.686 1.00 93.31 219 LEU A CA 1
ATOM 1705 C C . LEU A 1 219 ? -0.170 -5.308 -0.461 1.00 93.31 219 LEU A C 1
ATOM 1707 O O . LEU A 1 219 ? -0.309 -6.228 -1.264 1.00 93.31 219 LEU A O 1
ATOM 1711 N N . CYS A 1 220 ? 0.578 -5.448 0.623 1.00 95.00 220 CYS A N 1
ATOM 1712 C CA . CYS A 1 220 ? 1.326 -6.645 0.968 1.00 95.00 220 CYS A CA 1
ATOM 1713 C C . CYS A 1 220 ? 0.940 -7.096 2.373 1.00 95.00 220 CYS A C 1
ATOM 1715 O O . CYS A 1 220 ? 1.107 -6.334 3.329 1.00 95.00 220 CYS A O 1
ATOM 1717 N N . LYS A 1 221 ? 0.452 -8.336 2.492 1.00 95.50 221 LYS A N 1
ATOM 1718 C CA . LYS A 1 221 ? 0.149 -8.962 3.787 1.00 95.50 221 LYS A CA 1
ATOM 1719 C C . LYS A 1 221 ? 1.319 -9.737 4.402 1.00 95.50 221 LYS A C 1
ATOM 1721 O O . LYS A 1 221 ? 1.137 -10.409 5.408 1.00 95.50 221 LYS A O 1
ATOM 1726 N N . CYS A 1 222 ? 2.503 -9.687 3.785 1.00 95.38 222 CYS A N 1
ATOM 1727 C CA . CYS A 1 222 ? 3.664 -10.433 4.262 1.00 95.38 222 CYS A CA 1
ATOM 1728 C C . CYS A 1 222 ? 4.096 -9.918 5.641 1.00 95.38 222 CYS A C 1
ATOM 1730 O O . CYS A 1 222 ? 4.610 -8.803 5.755 1.00 95.38 222 CYS A O 1
ATOM 1732 N N . GLY A 1 223 ? 3.892 -10.728 6.678 1.00 91.62 223 GLY A N 1
ATOM 1733 C CA . GLY A 1 223 ? 4.374 -10.464 8.026 1.00 91.62 223 GLY A CA 1
ATOM 1734 C C . GLY A 1 223 ? 5.740 -11.090 8.308 1.00 91.62 223 GLY A C 1
ATOM 1735 O O . GLY A 1 223 ? 6.483 -11.486 7.410 1.00 91.62 223 GLY A O 1
ATOM 1736 N N . SER A 1 224 ? 6.051 -11.207 9.598 1.00 90.31 224 SER A N 1
ATOM 1737 C CA . SER A 1 224 ? 7.244 -11.894 10.108 1.00 90.31 224 SER A CA 1
ATOM 1738 C C . SER A 1 224 ? 7.040 -13.402 10.304 1.00 90.31 224 SER A C 1
ATOM 1740 O O . SER A 1 224 ? 7.986 -14.110 10.666 1.00 90.31 224 SER A O 1
ATOM 1742 N N . SER A 1 225 ? 5.820 -13.906 10.078 1.00 91.69 225 SER A N 1
ATOM 1743 C CA . SER A 1 225 ? 5.489 -15.319 10.256 1.00 91.69 225 SER A CA 1
ATOM 1744 C C . SER A 1 225 ? 6.221 -16.187 9.228 1.00 91.69 225 SER A C 1
ATOM 1746 O O . SER A 1 225 ? 6.470 -15.768 8.098 1.00 91.69 225 SER A O 1
ATOM 1748 N N . LEU A 1 226 ? 6.579 -17.419 9.605 1.00 91.75 226 LEU A N 1
ATOM 1749 C CA . LEU A 1 226 ? 7.267 -18.335 8.689 1.00 91.75 226 LEU A CA 1
ATOM 1750 C C . LEU A 1 226 ? 6.425 -18.625 7.438 1.00 91.75 226 LEU A C 1
ATOM 1752 O O . LEU A 1 226 ? 6.981 -18.678 6.347 1.00 91.75 226 LEU A O 1
ATOM 1756 N N . GLY A 1 227 ? 5.105 -18.767 7.603 1.00 92.25 227 GLY A N 1
ATOM 1757 C CA . GLY A 1 227 ? 4.183 -19.040 6.501 1.00 92.25 227 GLY A CA 1
ATOM 1758 C C . GLY A 1 227 ? 4.093 -17.890 5.502 1.00 92.25 227 GLY A C 1
ATOM 1759 O O . GLY A 1 227 ? 4.107 -18.138 4.301 1.00 92.25 227 GLY A O 1
ATOM 1760 N N . ASP A 1 228 ? 4.075 -16.641 5.978 1.00 93.25 228 ASP A N 1
ATOM 1761 C CA . ASP A 1 228 ? 4.085 -15.478 5.086 1.00 93.25 228 ASP A CA 1
ATOM 1762 C C . ASP A 1 228 ? 5.412 -15.385 4.333 1.00 93.25 228 ASP A C 1
ATOM 1764 O O . ASP A 1 228 ? 5.423 -15.166 3.122 1.00 93.25 228 ASP A O 1
ATOM 1768 N N . LYS A 1 229 ? 6.531 -15.590 5.039 1.00 94.75 229 LYS A N 1
ATOM 1769 C CA . LYS A 1 229 ? 7.873 -15.503 4.454 1.00 94.75 229 LYS A CA 1
ATOM 1770 C C . LYS A 1 229 ? 8.138 -16.591 3.421 1.00 94.75 229 LYS A C 1
ATOM 1772 O O . LYS A 1 229 ? 8.746 -16.295 2.402 1.00 94.75 229 LYS A O 1
ATOM 1777 N N . SER A 1 230 ? 7.662 -17.817 3.647 1.00 94.25 230 SER A N 1
ATOM 1778 C CA . SER A 1 230 ? 7.900 -18.945 2.735 1.00 94.25 230 SER A CA 1
ATOM 1779 C C . SER A 1 230 ? 7.149 -18.852 1.408 1.00 94.25 230 SER A C 1
ATOM 1781 O O . SER A 1 230 ? 7.368 -19.684 0.538 1.00 94.25 230 SER A O 1
ATOM 1783 N N . VAL A 1 231 ? 6.207 -17.914 1.280 1.00 95.69 231 VAL A N 1
ATOM 1784 C CA . VAL A 1 231 ? 5.447 -17.680 0.040 1.00 95.69 231 VAL A CA 1
ATOM 1785 C C . VAL A 1 231 ? 5.648 -16.264 -0.501 1.00 95.69 231 VAL A C 1
ATOM 1787 O O . VAL A 1 231 ? 4.923 -15.820 -1.393 1.00 95.69 231 VAL A O 1
ATOM 1790 N N . ALA A 1 232 ? 6.580 -15.504 0.073 1.00 96.81 232 ALA A N 1
ATOM 1791 C CA . ALA A 1 232 ? 6.841 -14.141 -0.345 1.00 96.81 232 ALA A CA 1
ATOM 1792 C C . ALA A 1 232 ? 7.774 -14.143 -1.558 1.00 96.81 232 ALA A C 1
ATOM 1794 O O . ALA A 1 232 ? 8.983 -14.262 -1.399 1.00 96.81 232 ALA A O 1
ATOM 1795 N N . GLY A 1 233 ? 7.234 -13.880 -2.751 1.00 95.75 233 GLY A N 1
ATOM 1796 C CA . GLY A 1 233 ? 8.038 -13.889 -3.981 1.00 95.75 233 GLY A CA 1
ATOM 1797 C C . GLY A 1 233 ? 9.268 -12.967 -3.944 1.00 95.75 233 GLY A C 1
ATOM 1798 O O . GLY A 1 233 ? 10.283 -13.272 -4.553 1.00 95.75 233 GLY A O 1
ATOM 1799 N N . CYS A 1 234 ? 9.216 -11.849 -3.206 1.00 95.06 234 CYS A N 1
ATOM 1800 C CA . CYS A 1 234 ? 10.379 -10.966 -3.034 1.00 95.06 234 CYS A CA 1
ATOM 1801 C C . CYS A 1 234 ? 11.513 -11.613 -2.226 1.00 95.06 234 CYS A C 1
ATOM 1803 O O . CYS A 1 234 ? 12.678 -11.351 -2.498 1.00 95.06 234 CYS A O 1
ATOM 1805 N N . LEU A 1 235 ? 11.185 -12.471 -1.258 1.00 96.31 235 LEU A N 1
ATOM 1806 C CA . LEU A 1 235 ? 12.180 -13.235 -0.513 1.00 96.31 235 LEU A CA 1
ATOM 1807 C C . LEU A 1 235 ? 12.697 -14.403 -1.355 1.00 96.31 235 LEU A C 1
ATOM 1809 O O . LEU A 1 235 ? 13.893 -14.666 -1.332 1.00 96.31 235 LEU A O 1
ATOM 1813 N N . ASP A 1 236 ? 11.837 -15.040 -2.152 1.00 96.50 236 ASP A N 1
ATOM 1814 C CA . ASP A 1 236 ? 12.270 -16.073 -3.099 1.00 96.50 236 ASP A CA 1
ATOM 1815 C C . ASP A 1 236 ? 13.286 -15.503 -4.105 1.00 96.50 236 ASP A C 1
ATOM 1817 O O . ASP A 1 236 ? 14.376 -16.049 -4.255 1.00 96.50 236 ASP A O 1
ATOM 1821 N N . ALA A 1 237 ? 12.997 -14.337 -4.694 1.00 92.88 237 ALA A N 1
ATOM 1822 C CA . ALA A 1 237 ? 13.917 -13.640 -5.596 1.00 92.88 237 ALA A CA 1
ATOM 1823 C C . ALA A 1 237 ? 15.231 -13.221 -4.904 1.00 92.88 237 ALA A C 1
ATOM 1825 O O . ALA A 1 237 ? 16.307 -13.339 -5.484 1.00 92.88 237 ALA A O 1
ATOM 1826 N N . ALA A 1 238 ? 15.175 -12.774 -3.644 1.00 92.31 238 ALA A N 1
ATOM 1827 C CA . ALA A 1 238 ? 16.380 -12.469 -2.868 1.00 92.31 238 ALA A CA 1
ATOM 1828 C C . ALA A 1 238 ? 17.230 -13.727 -2.598 1.00 92.31 238 ALA A C 1
ATOM 1830 O O . ALA A 1 238 ? 18.462 -13.673 -2.608 1.00 92.31 238 ALA A O 1
ATOM 1831 N N . ALA A 1 239 ? 16.581 -14.870 -2.361 1.00 95.44 239 ALA A N 1
ATOM 1832 C CA . ALA A 1 239 ? 17.250 -16.145 -2.130 1.00 95.44 239 ALA A CA 1
ATOM 1833 C C . ALA A 1 239 ? 17.921 -16.693 -3.402 1.00 95.44 239 ALA A C 1
ATOM 1835 O O . ALA A 1 239 ? 18.998 -17.283 -3.301 1.00 95.44 239 ALA A O 1
ATOM 1836 N N . GLU A 1 240 ? 17.341 -16.463 -4.585 1.00 94.75 240 GLU A N 1
ATOM 1837 C CA . GLU A 1 240 ? 17.965 -16.789 -5.880 1.00 94.75 240 GLU A CA 1
ATOM 1838 C C . GLU A 1 240 ? 19.300 -16.048 -6.085 1.00 94.75 240 GLU A C 1
ATOM 1840 O O . GLU A 1 240 ? 20.250 -16.621 -6.622 1.00 94.75 240 GLU A O 1
ATOM 1845 N N . ASP A 1 241 ? 19.413 -14.832 -5.545 1.00 92.62 241 ASP A N 1
ATOM 1846 C CA . ASP A 1 241 ? 20.646 -14.034 -5.502 1.00 92.62 241 ASP A CA 1
ATOM 1847 C C . ASP A 1 241 ? 21.605 -14.429 -4.355 1.00 92.62 241 ASP A C 1
ATOM 1849 O O . ASP A 1 241 ? 22.659 -13.815 -4.158 1.00 92.62 241 ASP A O 1
ATOM 1853 N N . GLY A 1 242 ? 21.270 -15.467 -3.585 1.00 92.75 242 GLY A N 1
ATOM 1854 C CA . GLY A 1 242 ? 22.093 -15.994 -2.495 1.00 92.75 242 GLY A CA 1
ATOM 1855 C C . GLY A 1 242 ? 21.978 -15.228 -1.174 1.00 92.75 242 GLY A C 1
ATOM 1856 O O . GLY A 1 242 ? 22.818 -15.419 -0.288 1.00 92.75 242 GLY A O 1
ATOM 1857 N N . LEU A 1 243 ? 20.965 -14.371 -1.007 1.00 89.38 243 LEU A N 1
ATOM 1858 C CA . LEU A 1 243 ? 20.725 -13.680 0.259 1.00 89.38 243 LEU A CA 1
ATOM 1859 C C . LEU A 1 243 ? 20.019 -14.591 1.272 1.00 89.38 243 LEU A C 1
ATOM 1861 O O . LEU A 1 243 ? 19.109 -15.353 0.952 1.00 89.38 243 LEU A O 1
ATOM 1865 N N . SER A 1 244 ? 20.428 -14.491 2.540 1.00 89.75 244 SER A N 1
ATOM 1866 C CA . SER A 1 244 ? 19.768 -15.205 3.636 1.00 89.75 244 SER A CA 1
ATOM 1867 C C . SER A 1 244 ? 18.452 -14.520 4.000 1.00 89.75 244 SER A C 1
ATOM 1869 O O . SER A 1 244 ? 18.446 -13.389 4.487 1.00 89.75 244 SER A O 1
ATOM 1871 N N . VAL A 1 245 ? 17.340 -15.234 3.822 1.00 89.69 245 VAL A N 1
ATOM 1872 C CA . VAL A 1 245 ? 15.982 -14.742 4.125 1.00 89.69 245 VAL A CA 1
ATOM 1873 C C . VAL A 1 245 ? 15.447 -15.194 5.488 1.00 89.69 245 VAL A C 1
ATOM 1875 O O . VAL A 1 245 ? 14.371 -14.772 5.908 1.00 89.69 245 VAL A O 1
ATOM 1878 N N . GLU A 1 246 ? 16.200 -16.012 6.230 1.00 87.25 246 GLU A N 1
ATOM 1879 C CA . GLU A 1 246 ? 15.777 -16.548 7.537 1.00 87.25 246 GLU A CA 1
ATOM 1880 C C . GLU A 1 246 ? 15.430 -15.428 8.529 1.00 87.25 246 GLU A C 1
ATOM 1882 O O . GLU A 1 246 ? 14.408 -15.478 9.225 1.00 87.25 246 GLU A O 1
ATOM 1887 N N . HIS A 1 247 ? 16.247 -14.374 8.520 1.00 84.88 247 HIS A N 1
ATOM 1888 C CA . HIS A 1 247 ? 16.135 -13.216 9.403 1.00 84.88 247 HIS A CA 1
ATOM 1889 C C . HIS A 1 247 ? 15.236 -12.103 8.854 1.00 84.88 247 HIS A C 1
ATOM 1891 O O . HIS A 1 247 ? 15.126 -11.052 9.488 1.00 84.88 247 HIS A O 1
ATOM 1897 N N . ALA A 1 248 ? 14.587 -12.303 7.703 1.00 88.19 248 ALA A N 1
ATOM 1898 C CA . ALA A 1 248 ? 13.643 -11.325 7.188 1.00 88.19 248 ALA A CA 1
ATOM 1899 C C . ALA A 1 248 ? 12.502 -11.120 8.200 1.00 88.19 248 ALA A C 1
ATOM 1901 O O . ALA A 1 248 ? 11.962 -12.076 8.772 1.00 88.19 248 ALA A O 1
ATOM 1902 N N . THR A 1 249 ? 12.154 -9.856 8.437 1.00 88.19 249 THR A N 1
ATOM 1903 C CA . THR A 1 249 ? 11.068 -9.440 9.339 1.00 88.19 249 THR A CA 1
ATOM 1904 C C . THR A 1 249 ? 9.781 -9.095 8.587 1.00 88.19 249 THR A C 1
ATOM 1906 O O . THR A 1 249 ? 8.776 -8.777 9.218 1.00 88.19 249 THR A O 1
ATOM 1909 N N . GLY A 1 250 ? 9.804 -9.171 7.255 1.00 90.94 250 GLY A N 1
ATOM 1910 C CA . GLY A 1 250 ? 8.711 -8.814 6.361 1.00 90.94 250 GLY A CA 1
ATOM 1911 C C . GLY A 1 250 ? 9.161 -8.869 4.894 1.00 90.94 250 GLY A C 1
ATOM 1912 O O . GLY A 1 250 ? 10.141 -9.556 4.595 1.00 90.94 250 GLY A O 1
ATOM 1913 N N . PRO A 1 251 ? 8.473 -8.161 3.983 1.00 92.31 251 PRO A N 1
ATOM 1914 C CA . PRO A 1 251 ? 8.838 -8.134 2.568 1.00 92.31 251 PRO A CA 1
ATOM 1915 C C . PRO A 1 251 ? 10.175 -7.413 2.332 1.00 92.31 251 PRO A C 1
ATOM 1917 O O . PRO A 1 251 ? 10.466 -6.411 2.990 1.00 92.31 251 PRO A O 1
ATOM 1920 N N . ASP A 1 252 ? 10.950 -7.875 1.346 1.00 90.50 252 ASP A N 1
ATOM 1921 C CA . ASP A 1 252 ? 12.137 -7.167 0.853 1.00 90.50 252 ASP A CA 1
ATOM 1922 C C . ASP A 1 252 ? 11.789 -6.344 -0.391 1.00 90.50 252 ASP A C 1
ATOM 1924 O O . ASP A 1 252 ? 11.651 -6.857 -1.501 1.00 90.50 252 ASP A O 1
ATOM 1928 N N . TYR A 1 253 ? 11.657 -5.032 -0.206 1.00 86.25 253 TYR A N 1
ATOM 1929 C CA . TYR A 1 253 ? 11.294 -4.126 -1.292 1.00 86.25 253 TYR A CA 1
ATOM 1930 C C . TYR A 1 253 ? 12.389 -3.913 -2.339 1.00 86.25 253 TYR A C 1
ATOM 1932 O O . TYR A 1 253 ? 12.097 -3.365 -3.399 1.00 86.25 253 TYR A O 1
ATOM 1940 N N . SER A 1 254 ? 13.618 -4.361 -2.083 1.00 84.50 254 SER A N 1
ATOM 1941 C CA . SER A 1 254 ? 14.696 -4.352 -3.082 1.00 84.50 254 SER A CA 1
ATOM 1942 C C . SER A 1 254 ? 14.455 -5.403 -4.172 1.00 84.50 254 SER A C 1
ATOM 1944 O O . SER A 1 254 ? 14.905 -5.231 -5.300 1.00 84.50 254 SER A O 1
ATOM 1946 N N . TYR A 1 255 ? 13.700 -6.452 -3.830 1.00 87.38 255 TYR A N 1
ATOM 1947 C CA . TYR A 1 255 ? 13.356 -7.593 -4.684 1.00 87.38 255 TYR A CA 1
ATOM 1948 C C . TYR A 1 255 ? 11.858 -7.682 -5.006 1.00 87.38 255 TYR A C 1
ATOM 1950 O O . TYR A 1 255 ? 11.415 -8.541 -5.771 1.00 87.38 255 TYR A O 1
ATOM 1958 N N . ALA A 1 256 ? 11.053 -6.782 -4.441 1.00 88.88 256 ALA A N 1
ATOM 1959 C CA . ALA A 1 256 ? 9.634 -6.632 -4.735 1.00 88.88 256 ALA A CA 1
ATOM 1960 C C . ALA A 1 256 ? 9.435 -5.909 -6.077 1.00 88.88 256 ALA A C 1
ATOM 1962 O O . ALA A 1 256 ? 8.942 -4.784 -6.143 1.00 88.88 256 ALA A O 1
ATOM 1963 N N . THR A 1 257 ? 9.863 -6.541 -7.168 1.00 86.81 257 THR A N 1
ATOM 1964 C CA . THR A 1 257 ? 9.538 -6.041 -8.503 1.00 86.81 257 THR A CA 1
ATOM 1965 C C . THR A 1 257 ? 8.048 -6.210 -8.765 1.00 86.81 257 THR A C 1
ATOM 1967 O O . THR A 1 257 ? 7.335 -6.974 -8.102 1.00 86.81 257 THR A O 1
ATOM 1970 N N . ARG A 1 258 ? 7.561 -5.495 -9.773 1.00 82.06 258 ARG A N 1
ATOM 1971 C CA . ARG A 1 258 ? 6.173 -5.585 -10.203 1.00 82.06 258 ARG A CA 1
ATOM 1972 C C . ARG A 1 258 ? 5.797 -7.024 -10.569 1.00 82.06 258 ARG A C 1
ATOM 1974 O O . ARG A 1 258 ? 4.758 -7.514 -10.130 1.00 82.06 258 ARG A O 1
ATOM 1981 N N . GLU A 1 259 ? 6.651 -7.691 -11.332 1.00 83.00 259 GLU A N 1
ATOM 1982 C CA . GLU A 1 259 ? 6.502 -9.074 -11.785 1.00 83.00 259 GLU A CA 1
ATOM 1983 C C . GLU A 1 259 ? 6.413 -10.030 -10.593 1.00 83.00 259 GLU A C 1
ATOM 1985 O O . GLU A 1 259 ? 5.456 -10.801 -10.481 1.00 83.00 259 GLU A O 1
ATOM 1990 N N . THR A 1 260 ? 7.346 -9.895 -9.650 1.00 90.00 260 THR A N 1
ATOM 1991 C CA . THR A 1 260 ? 7.399 -10.704 -8.432 1.00 90.00 260 THR A CA 1
ATOM 1992 C C . THR A 1 260 ? 6.156 -10.505 -7.569 1.00 90.00 260 THR A C 1
ATOM 1994 O O . THR A 1 260 ? 5.559 -11.465 -7.077 1.00 90.00 260 THR A O 1
ATOM 1997 N N . CYS A 1 261 ? 5.720 -9.258 -7.385 1.00 91.19 261 CYS A N 1
ATOM 1998 C CA . CYS A 1 261 ? 4.570 -8.957 -6.544 1.00 91.19 261 CYS A CA 1
ATOM 1999 C C . CYS A 1 261 ? 3.235 -9.354 -7.174 1.00 91.19 261 CYS A C 1
ATOM 2001 O O . CYS A 1 261 ? 2.325 -9.716 -6.437 1.00 91.19 261 CYS A O 1
ATOM 2003 N N . PHE A 1 262 ? 3.077 -9.332 -8.496 1.00 86.25 262 PHE A N 1
ATOM 2004 C CA . PHE A 1 262 ? 1.793 -9.689 -9.105 1.00 86.25 262 PHE A CA 1
ATOM 2005 C C . PHE A 1 262 ? 1.410 -11.154 -8.898 1.00 86.25 262 PHE A C 1
ATOM 2007 O O . PHE A 1 262 ? 0.250 -11.442 -8.600 1.00 86.25 262 PHE A O 1
ATOM 2014 N N . GLY A 1 263 ? 2.373 -12.069 -9.010 1.00 87.00 263 GLY A N 1
ATOM 2015 C CA . GLY A 1 263 ? 2.149 -13.493 -8.749 1.00 87.00 263 GLY A CA 1
ATOM 2016 C C . GLY A 1 263 ? 2.153 -13.862 -7.263 1.00 87.00 263 GLY A C 1
ATOM 2017 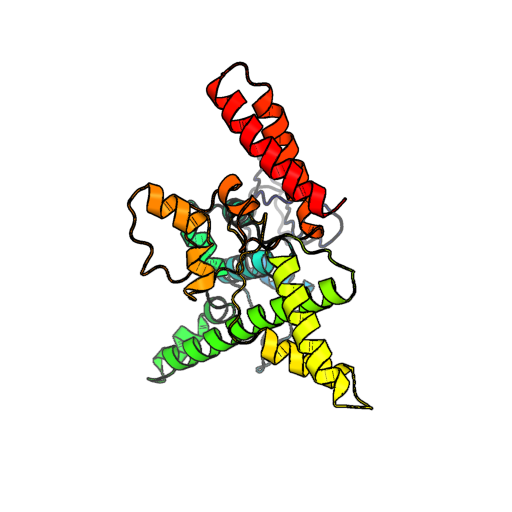O O . GLY A 1 263 ? 1.741 -14.962 -6.903 1.00 87.00 263 GLY A O 1
ATOM 2018 N N . CYS A 1 264 ? 2.603 -12.957 -6.391 1.00 94.56 264 CYS A N 1
ATOM 2019 C CA . CYS A 1 264 ? 2.843 -13.259 -4.986 1.00 94.56 264 CYS A CA 1
ATOM 2020 C C . CYS A 1 264 ? 1.533 -13.539 -4.216 1.00 94.56 264 CYS A C 1
ATOM 2022 O O . CYS A 1 264 ? 0.640 -12.684 -4.198 1.00 94.56 264 CYS A O 1
ATOM 2024 N N . PRO A 1 265 ? 1.428 -14.667 -3.485 1.00 95.38 265 PRO A N 1
ATOM 2025 C CA . PRO A 1 265 ? 0.301 -14.958 -2.590 1.00 95.38 265 PRO A CA 1
ATOM 2026 C C . PRO A 1 265 ? 0.053 -13.902 -1.500 1.00 95.38 265 PRO A C 1
ATOM 2028 O O . PRO A 1 265 ? -1.067 -13.776 -1.000 1.00 95.38 265 PRO A O 1
ATOM 2031 N N . ASN A 1 266 ? 1.074 -13.121 -1.137 1.00 96.56 266 ASN A N 1
ATOM 2032 C CA . ASN A 1 266 ? 0.950 -12.031 -0.166 1.00 96.56 266 ASN A CA 1
ATOM 2033 C C . ASN A 1 266 ? 0.485 -10.705 -0.780 1.00 96.56 266 ASN A C 1
ATOM 2035 O O . ASN A 1 266 ? 0.183 -9.769 -0.035 1.00 96.56 266 ASN A O 1
ATOM 2039 N N . ALA A 1 267 ? 0.425 -10.590 -2.107 1.00 95.38 267 ALA A N 1
ATOM 2040 C CA . ALA A 1 267 ? -0.031 -9.368 -2.748 1.00 95.38 267 ALA A CA 1
ATOM 2041 C C . ALA A 1 267 ? -1.555 -9.272 -2.695 1.00 95.38 267 ALA A C 1
ATOM 2043 O O . ALA A 1 267 ? -2.281 -10.068 -3.293 1.00 95.38 267 ALA A O 1
ATOM 2044 N N . ILE A 1 268 ? -2.037 -8.268 -1.973 1.00 95.44 268 ILE A N 1
ATOM 2045 C CA . ILE A 1 268 ? -3.434 -7.866 -1.948 1.00 95.44 268 ILE A CA 1
ATOM 2046 C C . ILE A 1 268 ? -3.662 -6.874 -3.077 1.00 95.44 268 ILE A C 1
ATOM 2048 O O . ILE A 1 268 ? -3.072 -5.793 -3.151 1.00 95.44 268 ILE A O 1
ATOM 2052 N N . ARG A 1 269 ? -4.570 -7.284 -3.944 1.00 93.75 269 ARG A N 1
ATOM 2053 C CA . ARG A 1 269 ? -4.942 -6.629 -5.181 1.00 93.75 269 ARG A CA 1
ATOM 2054 C C . ARG A 1 269 ? -6.338 -6.054 -5.004 1.00 93.75 269 ARG A C 1
ATOM 2056 O O . ARG A 1 269 ? -7.224 -6.794 -4.592 1.00 93.75 269 ARG A O 1
ATOM 2063 N N . LEU A 1 270 ? -6.546 -4.768 -5.290 1.00 93.88 270 LEU A N 1
ATOM 2064 C CA . LEU A 1 270 ? -7.847 -4.105 -5.124 1.00 93.88 270 LEU A CA 1
ATOM 2065 C C . LEU A 1 270 ? -8.305 -3.486 -6.445 1.00 93.88 270 LEU A C 1
ATOM 2067 O O . LEU A 1 270 ? -7.514 -2.827 -7.115 1.00 93.88 270 LEU A O 1
ATOM 2071 N N . ASN A 1 271 ? -9.582 -3.631 -6.799 1.00 94.50 271 ASN A N 1
ATOM 2072 C CA . ASN A 1 271 ? -10.113 -3.086 -8.057 1.00 94.50 271 ASN A CA 1
ATOM 2073 C C . ASN A 1 271 ? -10.028 -1.553 -8.139 1.00 94.50 271 ASN A C 1
ATOM 2075 O O . ASN A 1 271 ? -9.963 -0.990 -9.227 1.00 94.50 271 ASN A O 1
ATOM 2079 N N . ILE A 1 272 ? -9.996 -0.862 -7.002 1.00 90.88 272 ILE A N 1
ATOM 2080 C CA . ILE A 1 272 ? -9.768 0.585 -6.965 1.00 90.88 272 ILE A CA 1
ATOM 2081 C C . ILE A 1 272 ? -8.385 0.970 -7.519 1.00 90.88 272 ILE A C 1
ATOM 2083 O O . ILE A 1 272 ? -8.242 2.071 -8.038 1.00 90.88 272 ILE A O 1
ATOM 2087 N N . LEU A 1 273 ? -7.396 0.065 -7.471 1.00 89.25 273 LEU A N 1
ATOM 2088 C CA . LEU A 1 273 ? -6.035 0.248 -8.000 1.00 89.25 273 LEU A CA 1
ATOM 2089 C C . LEU A 1 273 ? -5.944 -0.015 -9.517 1.00 89.25 273 LEU A C 1
ATOM 2091 O O . LEU A 1 273 ? -4.874 0.160 -10.099 1.00 89.25 273 LEU A O 1
ATOM 2095 N N . MET A 1 274 ? -7.048 -0.385 -10.180 1.00 89.81 274 MET A N 1
ATOM 2096 C CA . MET A 1 274 ? -7.071 -0.668 -11.622 1.00 89.81 274 MET A CA 1
ATOM 2097 C C . MET A 1 274 ? -6.494 0.447 -12.501 1.00 89.81 274 MET A C 1
ATOM 2099 O O . MET A 1 274 ? -5.746 0.103 -13.410 1.00 89.81 274 MET A O 1
ATOM 2103 N N . PRO A 1 275 ? -6.717 1.754 -12.242 1.00 88.06 275 PRO A N 1
ATOM 2104 C CA . PRO A 1 275 ? -6.102 2.806 -13.053 1.00 88.06 275 PRO A CA 1
ATOM 2105 C C . PRO A 1 275 ? -4.568 2.736 -13.083 1.00 88.06 275 PRO A C 1
ATOM 2107 O O . PRO A 1 275 ? -3.958 2.981 -14.122 1.00 88.06 275 PRO A O 1
ATOM 2110 N N . TYR A 1 276 ? -3.937 2.358 -11.965 1.00 85.88 276 TYR A N 1
ATOM 2111 C CA . TYR A 1 276 ? -2.491 2.148 -11.917 1.00 85.88 276 TYR A CA 1
ATOM 2112 C C . TYR A 1 276 ? -2.088 0.917 -12.751 1.00 85.88 276 TYR A C 1
ATOM 2114 O O . TYR A 1 276 ? -1.101 0.962 -13.488 1.00 85.88 276 TYR A O 1
ATOM 2122 N N . TRP A 1 277 ? -2.870 -0.168 -12.709 1.00 86.50 277 TRP A N 1
ATOM 2123 C CA . TRP A 1 277 ? -2.596 -1.367 -13.515 1.00 86.50 277 TRP A CA 1
ATOM 2124 C C . TRP A 1 277 ? -2.844 -1.177 -14.999 1.00 86.50 277 TRP A C 1
ATOM 2126 O O . TRP A 1 277 ? -2.101 -1.734 -15.799 1.00 86.50 277 TRP A O 1
ATOM 2136 N N . ASP A 1 278 ? -3.853 -0.403 -15.376 1.00 89.56 278 ASP A N 1
ATOM 2137 C CA . ASP A 1 278 ? -4.142 -0.085 -16.768 1.00 89.56 278 ASP A CA 1
ATOM 2138 C C . ASP A 1 278 ? -2.981 0.721 -17.364 1.00 89.56 278 ASP A C 1
ATOM 2140 O O . ASP A 1 278 ? -2.449 0.348 -18.409 1.00 89.56 278 ASP A O 1
ATOM 2144 N N . ALA A 1 279 ? -2.479 1.725 -16.635 1.00 88.12 279 ALA A N 1
ATOM 2145 C CA . ALA A 1 279 ? -1.292 2.479 -17.038 1.00 88.12 279 ALA A CA 1
ATOM 2146 C C . ALA A 1 279 ? -0.031 1.594 -17.130 1.00 88.12 279 ALA A C 1
ATOM 2148 O O . ALA A 1 279 ? 0.754 1.705 -18.077 1.00 88.12 279 ALA A O 1
ATOM 2149 N N . ALA A 1 280 ? 0.170 0.685 -16.169 1.00 86.50 280 ALA A N 1
ATOM 2150 C CA . ALA A 1 280 ? 1.281 -0.266 -16.209 1.00 86.50 280 ALA A CA 1
ATOM 2151 C C . ALA A 1 280 ? 1.160 -1.239 -17.396 1.00 86.50 280 ALA A C 1
ATOM 2153 O O . ALA A 1 280 ? 2.155 -1.503 -18.075 1.00 86.50 280 ALA A O 1
ATOM 2154 N N . TYR A 1 281 ? -0.048 -1.733 -17.673 1.00 90.88 281 TYR A N 1
ATOM 2155 C CA . TYR A 1 281 ? -0.345 -2.624 -18.791 1.00 90.88 281 TYR A CA 1
ATOM 2156 C C . TYR A 1 281 ? -0.064 -1.948 -20.131 1.00 90.88 281 TYR A C 1
ATOM 2158 O O . TYR A 1 281 ? 0.608 -2.537 -20.971 1.00 90.88 281 TYR A O 1
ATOM 2166 N N . GLU A 1 282 ? -0.519 -0.711 -20.329 1.00 93.44 282 GLU A N 1
ATOM 2167 C CA . GLU A 1 282 ? -0.258 0.055 -21.553 1.00 93.44 282 GLU A CA 1
ATOM 2168 C C . GLU A 1 282 ? 1.242 0.260 -21.780 1.00 93.44 282 GLU A C 1
ATOM 2170 O O . GLU A 1 282 ? 1.750 -0.006 -22.873 1.00 93.44 282 GLU A O 1
ATOM 2175 N N . LYS A 1 283 ? 1.978 0.647 -20.730 1.00 90.75 283 LYS A N 1
ATOM 2176 C CA . LYS A 1 283 ? 3.433 0.836 -20.798 1.00 90.75 283 LYS A CA 1
ATOM 2177 C C . LYS A 1 283 ? 4.160 -0.448 -21.211 1.00 90.75 283 LYS A C 1
ATOM 2179 O O . LYS A 1 283 ? 5.033 -0.411 -22.078 1.00 90.75 283 LYS A O 1
ATOM 2184 N N . VAL A 1 284 ? 3.805 -1.579 -20.602 1.00 91.44 284 VAL A N 1
ATOM 2185 C CA . VAL A 1 284 ? 4.405 -2.888 -20.907 1.00 91.44 284 VAL A CA 1
ATOM 2186 C C . VAL A 1 284 ? 3.959 -3.397 -22.282 1.00 91.44 284 VAL A C 1
ATOM 2188 O O . VAL A 1 284 ? 4.766 -3.945 -23.032 1.00 91.44 284 VAL A O 1
ATOM 2191 N N . SER A 1 285 ? 2.706 -3.151 -22.669 1.00 94.88 285 SER A N 1
ATOM 2192 C CA . SER A 1 285 ? 2.192 -3.473 -24.001 1.00 94.88 285 SER A CA 1
ATOM 2193 C C . SER A 1 285 ? 2.949 -2.736 -25.095 1.00 94.88 285 SER A C 1
ATOM 2195 O O . SER A 1 285 ? 3.209 -3.336 -26.138 1.00 94.88 285 SER A O 1
ATOM 2197 N N . GLU A 1 286 ? 3.322 -1.478 -24.887 1.00 94.94 286 GLU A N 1
ATOM 2198 C CA . GLU A 1 286 ? 4.126 -0.746 -25.863 1.00 94.94 286 GLU A CA 1
ATOM 2199 C C . GLU A 1 286 ? 5.566 -1.270 -25.907 1.00 94.94 286 GLU A C 1
ATOM 2201 O O . GLU A 1 286 ? 6.092 -1.540 -26.987 1.00 94.94 286 GLU A O 1
ATOM 2206 N N . ALA A 1 287 ? 6.175 -1.540 -24.748 1.00 92.31 287 ALA A N 1
ATOM 2207 C CA . ALA A 1 287 ? 7.513 -2.133 -24.673 1.00 92.31 287 ALA A CA 1
ATOM 2208 C C . ALA A 1 287 ? 7.592 -3.527 -25.333 1.00 92.31 287 ALA A C 1
ATOM 2210 O O . ALA A 1 287 ? 8.600 -3.867 -25.957 1.00 92.31 287 ALA A O 1
ATOM 2211 N N . SER A 1 288 ? 6.501 -4.303 -25.311 1.00 95.38 288 SER A N 1
ATOM 2212 C CA . SER A 1 288 ? 6.400 -5.597 -26.006 1.00 95.38 288 SER A CA 1
ATOM 2213 C C . SER A 1 288 ? 6.470 -5.496 -27.539 1.00 95.38 288 SER A C 1
ATOM 2215 O O . SER A 1 288 ? 6.692 -6.498 -28.219 1.00 95.38 288 SER A O 1
ATOM 2217 N N . LYS A 1 289 ? 6.329 -4.293 -28.107 1.00 96.06 289 LYS A N 1
ATOM 2218 C CA . LYS A 1 289 ? 6.499 -4.030 -29.545 1.00 96.06 289 LYS A CA 1
ATOM 2219 C C . LYS A 1 289 ? 7.924 -3.597 -29.901 1.00 96.06 289 LYS A C 1
ATOM 2221 O O . LYS A 1 289 ? 8.190 -3.318 -31.069 1.00 96.06 289 LYS A O 1
ATOM 2226 N N . SER A 1 290 ? 8.834 -3.539 -28.924 1.00 95.88 290 SER A N 1
ATOM 2227 C CA . SER A 1 290 ? 10.222 -3.132 -29.139 1.00 95.88 290 SER A CA 1
ATOM 2228 C C . SER A 1 290 ? 10.905 -3.968 -30.228 1.00 95.88 290 SER A C 1
ATOM 2230 O O . SER A 1 290 ? 10.680 -5.178 -30.380 1.00 95.88 290 SER A O 1
ATOM 2232 N N . THR A 1 291 ? 11.770 -3.309 -30.998 1.00 97.06 291 THR A N 1
ATOM 2233 C CA . THR A 1 291 ? 12.651 -3.971 -31.965 1.00 97.06 291 THR A CA 1
ATOM 2234 C C . THR A 1 291 ? 13.768 -4.749 -31.271 1.00 97.06 291 THR A C 1
ATOM 2236 O O . THR A 1 291 ? 14.254 -5.723 -31.846 1.00 97.06 291 THR A O 1
ATOM 2239 N N . ASP A 1 292 ? 14.124 -4.373 -30.038 1.00 96.94 292 ASP A N 1
ATOM 2240 C CA . ASP A 1 292 ? 15.068 -5.099 -29.189 1.00 96.94 292 ASP A CA 1
ATOM 2241 C C . ASP A 1 292 ? 14.439 -6.426 -28.710 1.00 96.94 292 ASP A C 1
ATOM 2243 O O . ASP A 1 292 ? 13.437 -6.402 -27.983 1.00 96.94 292 ASP A O 1
ATOM 2247 N N . PRO A 1 293 ? 15.001 -7.593 -29.094 1.00 95.31 293 PRO A N 1
ATOM 2248 C CA . PRO A 1 293 ? 14.471 -8.895 -28.701 1.00 95.31 293 PRO A CA 1
ATOM 2249 C C . PRO A 1 293 ? 14.432 -9.121 -27.188 1.00 95.31 293 PRO A C 1
ATOM 2251 O O . PRO A 1 293 ? 13.503 -9.777 -26.720 1.00 95.31 293 PRO A O 1
ATOM 2254 N N . PHE A 1 294 ? 15.399 -8.587 -26.436 1.00 93.25 294 PHE A N 1
ATOM 2255 C CA . PHE A 1 294 ? 15.479 -8.767 -24.986 1.00 93.25 294 PHE A CA 1
ATOM 2256 C C . PHE A 1 294 ? 14.363 -7.991 -24.286 1.00 93.25 294 PHE A C 1
ATOM 2258 O O . PHE A 1 294 ? 13.594 -8.564 -23.516 1.00 93.25 294 PHE A O 1
ATOM 2265 N N . VAL A 1 295 ? 14.204 -6.708 -24.634 1.00 91.88 295 VAL A N 1
ATOM 2266 C CA . VAL A 1 295 ? 13.122 -5.862 -24.100 1.00 91.88 295 VAL A CA 1
ATOM 2267 C C . VAL A 1 295 ? 11.759 -6.442 -24.457 1.00 91.88 295 VAL A C 1
ATOM 2269 O O . VAL A 1 295 ? 10.869 -6.502 -23.609 1.00 91.88 295 VAL A O 1
ATOM 2272 N N . ARG A 1 296 ? 11.591 -6.890 -25.704 1.00 95.56 296 ARG A N 1
ATOM 2273 C CA . ARG A 1 296 ? 10.339 -7.478 -26.176 1.00 95.56 296 ARG A CA 1
ATOM 2274 C C . ARG A 1 296 ? 9.960 -8.730 -25.393 1.00 95.56 296 ARG A C 1
ATOM 2276 O O . ARG A 1 296 ? 8.797 -8.858 -25.024 1.00 95.56 296 ARG A O 1
ATOM 2283 N N . GLU A 1 297 ? 10.896 -9.650 -25.176 1.00 92.12 297 GLU A N 1
ATOM 2284 C CA . GLU A 1 297 ? 10.585 -10.919 -24.514 1.00 92.12 297 GLU A CA 1
ATOM 2285 C C . GLU A 1 297 ? 10.290 -10.723 -23.024 1.00 92.12 297 GLU A C 1
ATOM 2287 O O . GLU A 1 297 ? 9.239 -11.167 -22.566 1.00 92.12 297 GLU A O 1
ATOM 2292 N N . ALA A 1 298 ? 11.108 -9.934 -22.317 1.00 87.62 298 ALA A N 1
ATOM 2293 C CA . ALA A 1 298 ? 10.833 -9.554 -20.929 1.00 87.62 298 ALA A CA 1
ATOM 2294 C C . ALA A 1 298 ? 9.465 -8.856 -20.788 1.00 87.62 298 ALA A C 1
ATOM 2296 O O . ALA A 1 298 ? 8.675 -9.170 -19.902 1.00 87.62 298 ALA A O 1
ATOM 2297 N N . SER A 1 299 ? 9.125 -7.959 -21.721 1.00 92.06 299 SER A N 1
ATOM 2298 C CA . SER A 1 299 ? 7.837 -7.254 -21.692 1.00 92.06 299 SER A CA 1
ATOM 2299 C C . SER A 1 299 ? 6.642 -8.175 -21.946 1.00 92.06 299 SER A C 1
ATOM 2301 O O . SER A 1 299 ? 5.569 -7.918 -21.409 1.00 92.06 299 SER A O 1
ATOM 2303 N N . LYS A 1 300 ? 6.779 -9.239 -22.749 1.00 92.44 300 LYS A N 1
ATOM 2304 C CA . LYS A 1 300 ? 5.689 -10.214 -22.947 1.00 92.44 300 LYS A CA 1
ATOM 2305 C C . LYS A 1 300 ? 5.403 -11.006 -21.678 1.00 92.44 300 LYS A C 1
ATOM 2307 O O . LYS A 1 300 ? 4.237 -11.251 -21.376 1.00 92.44 300 LYS A O 1
ATOM 2312 N N . GLU A 1 301 ? 6.445 -11.398 -20.952 1.00 88.31 301 GLU A N 1
ATOM 2313 C CA . GLU A 1 301 ? 6.297 -12.089 -19.673 1.00 88.31 301 GLU A CA 1
ATOM 2314 C C . GLU A 1 301 ? 5.564 -11.196 -18.665 1.00 88.31 301 GLU A C 1
ATOM 2316 O O . GLU A 1 301 ? 4.502 -11.580 -18.165 1.00 88.31 301 GLU A O 1
ATOM 2321 N N . SER A 1 302 ? 6.025 -9.953 -18.486 1.00 89.06 302 SER A N 1
ATOM 2322 C CA . SER A 1 302 ? 5.339 -8.959 -17.652 1.00 89.06 302 SER A CA 1
ATOM 2323 C C . SER A 1 302 ? 3.894 -8.712 -18.108 1.00 89.06 302 SER A C 1
ATOM 2325 O O . SER A 1 302 ? 2.997 -8.578 -17.274 1.00 89.06 302 SER A O 1
ATOM 2327 N N . LEU A 1 303 ? 3.629 -8.678 -19.422 1.00 91.94 303 LEU A N 1
ATOM 2328 C CA . LEU A 1 303 ? 2.281 -8.484 -19.965 1.00 91.94 303 LEU A CA 1
ATOM 2329 C C . LEU A 1 303 ? 1.340 -9.619 -19.550 1.00 91.94 303 LEU A C 1
ATOM 2331 O O . LEU A 1 303 ? 0.212 -9.344 -19.145 1.00 91.94 303 LEU A O 1
ATOM 2335 N N . ASN A 1 304 ? 1.793 -10.872 -19.638 1.00 90.81 304 ASN A N 1
ATOM 2336 C CA . ASN A 1 304 ? 0.998 -12.040 -19.253 1.00 90.81 304 ASN A CA 1
ATOM 2337 C C . ASN A 1 304 ? 0.657 -12.006 -17.761 1.00 90.81 304 ASN A C 1
ATOM 2339 O O . ASN A 1 304 ? -0.490 -12.249 -17.383 1.00 90.81 304 ASN A O 1
ATOM 2343 N N . VAL A 1 305 ? 1.630 -11.640 -16.925 1.00 89.06 305 VAL A N 1
ATOM 2344 C CA . VAL A 1 305 ? 1.447 -11.507 -15.476 1.00 89.06 305 VAL A CA 1
ATOM 2345 C C . VAL A 1 305 ? 0.427 -10.407 -15.149 1.00 89.06 305 VAL A C 1
ATOM 2347 O O . VAL A 1 305 ? -0.530 -10.653 -14.412 1.00 89.06 305 VAL A O 1
ATOM 2350 N N . ILE A 1 306 ? 0.563 -9.218 -15.749 1.00 89.06 306 ILE A N 1
ATOM 2351 C CA . ILE A 1 306 ? -0.380 -8.104 -15.541 1.00 89.06 306 ILE A CA 1
ATOM 2352 C C . ILE A 1 306 ? -1.774 -8.459 -16.072 1.00 89.06 306 ILE A C 1
ATOM 2354 O O . ILE A 1 306 ? -2.776 -8.165 -15.421 1.00 89.06 306 ILE A O 1
ATOM 2358 N N . ALA A 1 307 ? -1.861 -9.089 -17.246 1.00 91.38 307 ALA A N 1
ATOM 2359 C CA . ALA A 1 307 ? -3.130 -9.513 -17.833 1.00 91.38 307 ALA A CA 1
ATOM 2360 C C . ALA A 1 307 ? -3.858 -10.515 -16.929 1.00 91.38 307 ALA A C 1
ATOM 2362 O O . ALA A 1 307 ? -5.053 -10.352 -16.683 1.00 91.38 307 ALA A O 1
ATOM 2363 N N . SER A 1 308 ? -3.132 -11.498 -16.385 1.00 90.19 308 SER A N 1
ATOM 2364 C CA . SER A 1 308 ? -3.674 -12.461 -15.425 1.00 90.19 308 SER A CA 1
ATOM 2365 C C . SER A 1 308 ? -4.213 -11.753 -14.182 1.00 90.19 308 SER A C 1
ATOM 2367 O O . SER A 1 308 ? -5.363 -11.978 -13.812 1.00 90.19 308 SER A O 1
ATOM 2369 N N . ALA A 1 309 ? -3.439 -10.839 -13.588 1.00 87.50 309 ALA A N 1
ATOM 2370 C CA . ALA A 1 309 ? -3.867 -10.087 -12.408 1.00 87.50 309 ALA A CA 1
ATOM 2371 C C . ALA A 1 309 ? -5.110 -9.215 -12.671 1.00 87.50 309 ALA A C 1
ATOM 2373 O O . ALA A 1 309 ? -6.011 -9.145 -11.836 1.00 87.50 309 ALA A O 1
ATOM 2374 N N . ARG A 1 310 ? -5.198 -8.574 -13.845 1.00 89.44 310 ARG A N 1
ATOM 2375 C CA . ARG A 1 310 ? -6.369 -7.771 -14.253 1.00 89.44 310 ARG A CA 1
ATOM 2376 C C . ARG A 1 310 ? -7.616 -8.628 -14.468 1.00 89.44 310 ARG A C 1
ATOM 2378 O O . ARG A 1 310 ? -8.719 -8.173 -14.171 1.00 89.44 310 ARG A O 1
ATOM 2385 N N . SER A 1 311 ? -7.451 -9.852 -14.973 1.00 91.38 311 SER A N 1
ATOM 2386 C CA . SER A 1 311 ? -8.574 -10.759 -15.237 1.00 91.38 311 SER A CA 1
ATOM 2387 C C . SER A 1 311 ? -9.312 -11.200 -13.970 1.00 91.38 311 SER A C 1
ATOM 2389 O O . SER A 1 311 ? -10.489 -11.524 -14.050 1.00 91.38 311 SER A O 1
ATOM 2391 N N . GLU A 1 312 ? -8.683 -11.116 -12.790 1.00 90.12 312 GLU A N 1
ATOM 2392 C CA . GLU A 1 312 ? -9.326 -11.428 -11.501 1.00 90.12 312 GLU A CA 1
ATOM 2393 C C . GLU A 1 312 ? -10.479 -10.469 -11.136 1.00 90.12 312 GLU A C 1
ATOM 2395 O O . GLU A 1 312 ? -11.234 -10.741 -10.203 1.00 90.12 312 GLU A O 1
ATOM 2400 N N . PHE A 1 313 ? -10.631 -9.347 -11.849 1.00 90.50 313 PHE A N 1
ATOM 2401 C CA . PHE A 1 313 ? -11.690 -8.365 -11.599 1.00 90.50 313 PHE A CA 1
ATOM 2402 C C . PHE A 1 313 ? -12.758 -8.254 -12.689 1.00 90.50 313 PHE A C 1
ATOM 2404 O O . PHE A 1 313 ? -13.731 -7.513 -12.480 1.00 90.50 313 PHE A O 1
ATOM 2411 N N . GLN A 1 314 ? -12.575 -8.953 -13.811 1.00 82.50 314 GLN A N 1
ATOM 2412 C CA . GLN A 1 314 ? -13.523 -9.004 -14.930 1.00 82.50 314 GLN A CA 1
ATOM 2413 C C . GLN A 1 314 ? -14.623 -10.027 -14.647 1.00 82.50 314 GLN A C 1
ATOM 2415 O O . GLN A 1 314 ? -15.802 -9.657 -14.840 1.00 82.50 314 GLN A O 1
#